Protein AF-0000000079842162 (afdb_homodimer)

InterPro domains:
  IPR001304 C-type lectin-like [PF00059] (43-150)
  IPR001304 C-type lectin-like [PS50041] (32-151)
  IPR001304 C-type lectin-like [SM00034] (25-151)
  IPR016186 C-type lectin-like/link domain superfamily [G3DSA:3.10.100.10] (22-154)
  IPR016187 C-type lectin fold [SSF56436] (22-155)
  IPR018378 C-type lectin, conserved site [PS00615] (126-150)
  IPR050111 C-type lectin and snaclec domain-containing protein [PTHR22803] (25-150)

Nearest PDB structures (foldseek):
  7juf-assembly2_B  TM=8.882E-01  e=1.761E-09  Homo sapiens
  7jud-assembly2_B  TM=9.003E-01  e=2.834E-09  Homo sapiens
  7l62-assembly1_A  TM=8.895E-01  e=6.141E-09  Homo sapiens
  7juc-assembly1_A  TM=9.053E-01  e=1.049E-08  Homo sapiens
  7l64-assembly1_A  TM=9.132E-01  e=1.591E-08  Homo sapiens

Sequence (314 aa):
LSCPLHAVNQKPFNEHEGKLQRGNCPMFWFSFNGRCYKYVATHMSWADAELNCVSEKANPVSIHSLNEHNFVRSLIKNFDHAEELTWIGLSDAHKEGKWMWSDGCAVKFTLWSVGQPDNSGGSQQCVVNNDLSDHKWNDGRCSLTIPSVCASRINCPLSCPLHAVNQKPFNEHEGKLQRGNCPMFWFSFNGRCYKYVATHMSWADAELNCVSEKANPVSIHSLNEHNFVRSLIKNFDHAEELTWIGLSDAHKEGKWMWSDGCAVKFTLWSVGQPDNSGGSQQCVVNNDLSDHKWNDGRCSLTIPSVCASRINCP

Secondary structure (DSSP, 8-state):
----------------------TTSPTT-EEETTEEEEEEEEEE-HHHHHHHHHHTTEEEPP--SHHHHHHHHHHHHHH-TT---EEEEEE--SSTT--EETTS-------BPTT----GGG---EEEE--TTTS-BEEE-TT--EEEEEEE-----/----------------------TTSPTT-EEETTEEEEEEEEEE-HHHHHHHHHHTTEEEPP--SHHHHHHHHHHHHHH-TT---EEEEEE--SSTT--EETTS-------BPTT----GGG---EEEE--TTTS-BEEE-TT--EEEEEEE-----

Solvent-accessible surface area (backbone atoms only — not comparable to full-atom values): 17489 Å² total; per-residue (Å²): 138,83,76,78,77,74,75,72,75,67,70,69,78,74,73,72,78,61,78,85,40,35,79,92,38,58,90,82,24,30,46,57,94,92,38,34,32,31,78,40,78,64,65,27,27,51,50,56,41,36,54,53,22,31,76,68,66,16,22,26,32,75,57,76,43,70,70,50,47,51,49,54,51,51,56,40,36,74,78,33,78,82,42,64,59,26,38,39,19,40,31,20,64,69,35,85,88,53,67,38,30,46,52,33,41,76,77,86,43,85,59,58,30,91,83,39,68,65,40,71,94,74,56,29,33,23,33,28,34,27,36,85,85,77,57,23,29,32,51,32,49,36,76,50,63,35,23,34,33,28,21,48,78,71,82,67,129,136,83,74,78,77,73,74,72,75,63,75,67,77,73,73,72,76,60,78,86,41,35,79,91,38,58,90,82,23,31,46,57,96,93,37,35,32,30,77,40,77,64,66,29,27,51,50,55,42,36,53,53,22,32,75,67,64,16,22,25,32,76,59,75,44,72,70,52,46,52,50,53,49,51,54,40,36,74,78,33,79,83,43,65,58,25,38,39,19,41,30,18,63,68,36,83,86,53,67,40,30,46,52,34,40,76,77,84,45,85,58,58,30,91,83,38,68,63,40,69,94,75,57,28,33,23,31,28,36,26,35,86,84,78,57,22,29,34,54,32,48,36,76,51,62,35,22,35,32,28,21,47,77,71,82,66,128

Radius of gyration: 22.68 Å; Cα contacts (8 Å, |Δi|>4): 607; chains: 2; bounding box: 60×93×43 Å

pLDDT: mean 89.28, std 18.8, range [30.5, 98.94]

Foldseek 3Di:
DPPPPPPPCPPPPPCCLPDFDQPPHDPQWGDDPRKTKHWFFFWDFQVVQQVVLVVVQWGFDDDDDPVSLSVVQSRQCVVPVLSDKAFHQWWDVPHPPDIAGNLGADDPDAWADVCPPPCVVVAFTTWIAQDPPPRGIYTHHRGGIGITMIMHHDDHD/DCPPPPPPPPPPPPCCLPDFDQPPHDPQWGDDPRKTKHWFFFWFFQVVQQVVLVVVQWGFDDDDDPVSLSVVQSRQCVVPVLSDKAFHQWWDVPHPPDIAGNLGADDPDAWDDPCPPPCVVVAFTTKIAQDPPPRGIYTGHRGGIGITMIMHHDDHD

Structure (mmCIF, N/CA/C/O backbone):
data_AF-0000000079842162-model_v1
#
loop_
_entity.id
_entity.type
_entity.pdbx_description
1 polymer 'C-type lectin domain-containing protein'
#
loop_
_atom_site.group_PDB
_atom_site.id
_atom_site.type_symbol
_atom_site.label_atom_id
_atom_site.label_alt_id
_atom_site.label_comp_id
_atom_site.label_asym_id
_atom_site.label_entity_id
_atom_site.label_seq_id
_atom_site.pdbx_PDB_ins_code
_atom_site.Cartn_x
_atom_site.Cartn_y
_atom_site.Cartn_z
_atom_site.occupancy
_atom_site.B_iso_or_equiv
_atom_site.auth_seq_id
_atom_site.auth_comp_id
_atom_site.auth_asym_id
_atom_site.auth_atom_id
_atom_site.pdbx_PDB_model_num
ATOM 1 N N . LEU A 1 1 ? -30.078 48.219 -15.555 1 32.41 1 LEU A N 1
ATOM 2 C CA . LEU A 1 1 ? -30.609 47 -14.938 1 32.41 1 LEU A CA 1
ATOM 3 C C . LEU A 1 1 ? -29.594 46.375 -13.992 1 32.41 1 LEU A C 1
ATOM 5 O O . LEU A 1 1 ? -28.531 45.938 -14.43 1 32.41 1 LEU A O 1
ATOM 9 N N . SER A 1 2 ? -29.547 46.844 -12.68 1 32.03 2 SER A N 1
ATOM 10 C CA . SER A 1 2 ? -28.641 46.625 -11.555 1 32.03 2 SER A CA 1
ATOM 11 C C . SER A 1 2 ? -28.812 45.219 -10.992 1 32.03 2 SER A C 1
ATOM 13 O O . SER A 1 2 ? -29.891 44.844 -10.523 1 32.03 2 SER A O 1
ATOM 15 N N . CYS A 1 3 ? -28.25 44.156 -11.625 1 37.12 3 CYS A N 1
ATOM 16 C CA . CYS A 1 3 ? -28.344 42.812 -11.086 1 37.12 3 CYS A CA 1
ATOM 17 C C . CYS A 1 3 ? -27.875 42.75 -9.633 1 37.12 3 CYS A C 1
ATOM 19 O O . CYS A 1 3 ? -26.766 43.188 -9.328 1 37.12 3 CYS A O 1
ATOM 21 N N . PRO A 1 4 ? -28.781 42.688 -8.688 1 41.97 4 PRO A N 1
ATOM 22 C CA . PRO A 1 4 ? -28.344 42.625 -7.289 1 41.97 4 PRO A CA 1
ATOM 23 C C . PRO A 1 4 ? -27.438 41.438 -7.016 1 41.97 4 PRO A C 1
ATOM 25 O O . PRO A 1 4 ? -27.719 40.312 -7.5 1 41.97 4 PRO A O 1
ATOM 28 N N . LEU A 1 5 ? -26.156 41.625 -6.832 1 37.19 5 LEU A N 1
ATOM 29 C CA . LEU A 1 5 ? -25.156 40.688 -6.375 1 37.19 5 LEU A CA 1
ATOM 30 C C . LEU A 1 5 ? -25.641 39.938 -5.121 1 37.19 5 LEU A C 1
ATOM 32 O O . LEU A 1 5 ? -25.859 40.594 -4.086 1 37.19 5 LEU A O 1
ATOM 36 N N . HIS A 1 6 ? -26.516 38.969 -5.266 1 38.19 6 HIS A N 1
ATOM 37 C CA . HIS A 1 6 ? -26.828 38.156 -4.094 1 38.19 6 HIS A CA 1
ATOM 38 C C . HIS A 1 6 ? -25.562 37.688 -3.396 1 38.19 6 HIS A C 1
ATOM 40 O O . HIS A 1 6 ? -24.703 37.062 -4.02 1 38.19 6 HIS A O 1
ATOM 46 N N . ALA A 1 7 ? -25.156 38.375 -2.35 1 39.72 7 ALA A N 1
ATOM 47 C CA . ALA A 1 7 ? -24.109 37.969 -1.411 1 39.72 7 ALA A CA 1
ATOM 48 C C . ALA A 1 7 ? -24.391 36.562 -0.877 1 39.72 7 ALA A C 1
ATOM 50 O O . ALA A 1 7 ? -25.391 36.312 -0.202 1 39.72 7 ALA A O 1
ATOM 51 N N . VAL A 1 8 ? -24.141 35.594 -1.743 1 38.12 8 VAL A N 1
ATOM 52 C CA . VAL A 1 8 ? -24.188 34.281 -1.098 1 38.12 8 VAL A CA 1
ATOM 53 C C . VAL A 1 8 ? -23.438 34.344 0.232 1 38.12 8 VAL A C 1
ATOM 55 O O . VAL A 1 8 ? -22.266 34.719 0.276 1 38.12 8 VAL A O 1
ATOM 58 N N . ASN A 1 9 ? -24.031 34.531 1.309 1 35.84 9 ASN A N 1
ATOM 59 C CA . ASN A 1 9 ? -23.484 34.344 2.648 1 35.84 9 ASN A CA 1
ATOM 60 C C . ASN A 1 9 ? -22.75 33 2.768 1 35.84 9 ASN A C 1
ATOM 62 O O . ASN A 1 9 ? -23.391 31.969 2.91 1 35.84 9 ASN A O 1
ATOM 66 N N . GLN A 1 10 ? -21.844 32.781 1.882 1 35.38 10 GLN A N 1
ATOM 67 C CA . GLN A 1 10 ? -21.094 31.594 2.248 1 35.38 10 GLN A CA 1
ATOM 68 C C . GLN A 1 10 ? -20.75 31.594 3.738 1 35.38 10 GLN A C 1
ATOM 70 O O . GLN A 1 10 ? -20.281 32.594 4.277 1 35.38 10 GLN A O 1
ATOM 75 N N . LYS A 1 11 ? -21.547 30.859 4.547 1 40.03 11 LYS A N 1
ATOM 76 C CA . LYS A 1 11 ? -21.188 30.656 5.945 1 40.03 11 LYS A CA 1
ATOM 77 C C . LYS A 1 11 ? -19.672 30.609 6.125 1 40.03 11 LYS A C 1
ATOM 79 O O . LYS A 1 11 ? -18.969 29.984 5.328 1 40.03 11 LYS A O 1
ATOM 84 N N . PRO A 1 12 ? -19.125 31.578 6.805 1 37.31 12 PRO A N 1
ATOM 85 C CA . PRO A 1 12 ? -17.672 31.516 7.059 1 37.31 12 PRO A CA 1
ATOM 86 C C . PRO A 1 12 ? -17.188 30.094 7.332 1 37.31 12 PRO A C 1
ATOM 88 O O . PRO A 1 12 ? -17.969 29.25 7.777 1 37.31 12 PRO A O 1
ATOM 91 N N . PHE A 1 13 ? -16.344 29.562 6.598 1 38.09 13 PHE A N 1
ATOM 92 C CA . PHE A 1 13 ? -15.57 28.406 7.051 1 38.09 13 PHE A CA 1
ATOM 93 C C . PHE A 1 13 ? -15.516 28.359 8.57 1 38.09 13 PHE A C 1
ATOM 95 O O . PHE A 1 13 ? -14.961 29.25 9.203 1 38.09 13 PHE A O 1
ATOM 102 N N . ASN A 1 14 ? -16.594 28.125 9.281 1 35.72 14 ASN A N 1
ATOM 103 C CA . ASN A 1 14 ? -16.438 27.812 10.695 1 35.72 14 ASN A CA 1
ATOM 104 C C . ASN A 1 14 ? -15.07 27.188 10.984 1 35.72 14 ASN A C 1
ATOM 106 O O . ASN A 1 14 ? -14.797 26.062 10.531 1 35.72 14 ASN A O 1
ATOM 110 N N . GLU A 1 15 ? -13.891 27.812 10.898 1 40.78 15 GLU A N 1
ATOM 111 C CA . GLU A 1 15 ? -12.656 27.438 11.578 1 40.78 15 GLU A CA 1
ATOM 112 C C . GLU A 1 15 ? -12.938 26.594 12.812 1 40.78 15 GLU A C 1
ATOM 114 O O . GLU A 1 15 ? -13.227 27.125 13.891 1 40.78 15 GLU A O 1
ATOM 119 N N . HIS A 1 16 ? -13.812 25.734 12.875 1 43.22 16 HIS A N 1
ATOM 120 C CA . HIS A 1 16 ? -13.898 24.875 14.055 1 43.22 16 HIS A CA 1
ATOM 121 C C . HIS A 1 16 ? -12.516 24.609 14.641 1 43.22 16 HIS A C 1
ATOM 123 O O . HIS A 1 16 ? -11.82 23.672 14.211 1 43.22 16 HIS A O 1
ATOM 129 N N . GLU A 1 17 ? -11.602 25.484 14.711 1 49.5 17 GLU A N 1
ATOM 130 C CA . GLU A 1 17 ? -10.43 25.438 15.578 1 49.5 17 GLU A CA 1
ATOM 131 C C . GLU A 1 17 ? -10.719 24.656 16.859 1 49.5 17 GLU A C 1
ATOM 133 O O . GLU A 1 17 ? -10.664 25.219 17.953 1 49.5 17 GLU A O 1
ATOM 138 N N . GLY A 1 18 ? -11.758 23.844 16.859 1 56.78 18 GLY A N 1
ATOM 139 C CA . GLY A 1 18 ? -12.039 23.156 18.109 1 56.78 18 GLY A CA 1
ATOM 140 C C . GLY A 1 18 ? -10.914 22.25 18.562 1 56.78 18 GLY A C 1
ATOM 141 O O . GLY A 1 18 ? -10.023 21.906 17.781 1 56.78 18 GLY A O 1
ATOM 142 N N . LYS A 1 19 ? -10.711 22.047 19.844 1 78.38 19 LYS A N 1
ATOM 143 C CA . LYS A 1 19 ? -9.773 21.188 20.547 1 78.38 19 LYS A CA 1
ATOM 144 C C . LYS A 1 19 ? -9.727 19.781 19.938 1 78.38 19 LYS A C 1
ATOM 146 O O . LYS A 1 19 ? -10.773 19.203 19.625 1 78.38 19 LYS A O 1
ATOM 151 N N . LEU A 1 20 ? -8.586 19.5 19.359 1 91.69 20 LEU A N 1
ATOM 152 C CA . LEU A 1 20 ? -8.367 18.109 18.938 1 91.69 20 LEU A CA 1
ATOM 153 C C . LEU A 1 20 ? -8.969 17.141 19.953 1 91.69 20 LEU A C 1
ATOM 155 O O . LEU A 1 20 ? -8.836 17.328 21.156 1 91.69 20 LEU A O 1
ATOM 159 N N . GLN A 1 21 ? -9.789 16.266 19.391 1 92.56 21 GLN A N 1
ATOM 160 C CA . GLN A 1 21 ? -10.383 15.266 20.281 1 92.56 21 GLN A CA 1
ATOM 161 C C . GLN A 1 21 ? -9.812 13.875 20 1 92.56 21 GLN A C 1
ATOM 163 O O . GLN A 1 21 ? -9.609 13.492 18.844 1 92.56 21 GLN A O 1
ATOM 168 N N . ARG A 1 22 ? -9.5 13.195 21.062 1 92 22 ARG A N 1
ATOM 169 C CA . ARG A 1 22 ? -8.938 11.852 20.953 1 92 22 ARG A CA 1
ATOM 170 C C . ARG A 1 22 ? -10.031 10.828 20.641 1 92 22 ARG A C 1
ATOM 172 O O . ARG A 1 22 ? -9.805 9.883 19.891 1 92 22 ARG A O 1
ATOM 179 N N . GLY A 1 23 ? -11.195 11.016 21.25 1 92.88 23 GLY A N 1
ATOM 180 C CA . GLY A 1 23 ? -12.227 9.992 21.109 1 92.88 23 GLY A CA 1
ATOM 181 C C . GLY A 1 23 ? -11.773 8.617 21.562 1 92.88 23 GLY A C 1
ATOM 182 O O . GLY A 1 23 ? -11.25 8.461 22.672 1 92.88 23 GLY A O 1
ATOM 183 N N . ASN A 1 24 ? -12.008 7.625 20.781 1 94.94 24 ASN A N 1
ATOM 184 C CA . ASN A 1 24 ? -11.633 6.258 21.125 1 94.94 24 ASN A CA 1
ATOM 185 C C . ASN A 1 24 ? -10.25 5.898 20.578 1 94.94 24 ASN A C 1
ATOM 187 O O . ASN A 1 24 ? -9.875 4.727 20.562 1 94.94 24 ASN A O 1
ATOM 191 N N . CYS A 1 25 ? -9.562 6.863 20.203 1 97.94 25 CYS A N 1
ATOM 192 C CA . CYS A 1 25 ? -8.227 6.629 19.641 1 97.94 25 CYS A CA 1
ATOM 193 C C . CYS A 1 25 ? -7.199 6.465 20.75 1 97.94 25 CYS A C 1
ATOM 195 O O . CYS A 1 25 ? -7.398 6.945 21.875 1 97.94 25 CYS A O 1
ATOM 197 N N . PRO A 1 26 ? -6.113 5.75 20.469 1 96.44 26 PRO A N 1
ATOM 198 C CA . PRO A 1 26 ? -5.031 5.613 21.438 1 96.44 26 PRO A CA 1
ATOM 199 C C . PRO A 1 26 ? -4.418 6.953 21.828 1 96.44 26 PRO A C 1
ATOM 201 O O . PRO A 1 26 ? -4.68 7.969 21.188 1 96.44 26 PRO A O 1
ATOM 204 N N . MET A 1 27 ? -3.617 6.871 22.828 1 95.12 27 MET A N 1
ATOM 205 C CA . MET A 1 27 ? -2.93 8.078 23.266 1 95.12 27 MET A CA 1
ATOM 206 C C . MET A 1 27 ? -2.125 8.703 22.141 1 95.12 27 MET A C 1
ATOM 208 O O . MET A 1 27 ? -1.492 7.988 21.359 1 95.12 27 MET A O 1
ATOM 212 N N . PHE A 1 28 ? -2.209 10.016 21.984 1 94.94 28 PHE A N 1
ATOM 213 C CA . PHE A 1 28 ? -1.438 10.836 21.047 1 94.94 28 PHE A CA 1
ATOM 214 C C . PHE A 1 28 ? -2.016 10.766 19.641 1 94.94 28 PHE A C 1
ATOM 216 O O . PHE A 1 28 ? -1.427 11.289 18.703 1 94.94 28 PHE A O 1
ATOM 223 N N . TRP A 1 29 ? -3.098 10 19.578 1 98.25 29 TRP A N 1
ATOM 224 C CA . TRP A 1 29 ? -3.859 9.992 18.344 1 98.25 29 TRP A CA 1
ATOM 225 C C . TRP A 1 29 ? -5.148 10.789 18.484 1 98.25 29 TRP A C 1
ATOM 227 O O . TRP A 1 29 ? -5.727 10.859 19.562 1 98.25 29 TRP A O 1
ATOM 237 N N . PHE A 1 30 ? -5.633 11.344 17.359 1 98.31 30 PHE A N 1
ATOM 238 C CA . PHE A 1 30 ? -6.816 12.195 17.391 1 98.31 30 PHE A CA 1
ATOM 239 C C . PHE A 1 30 ? -7.836 11.734 16.359 1 98.31 30 PHE A C 1
ATOM 241 O O . PHE A 1 30 ? -7.469 11.258 15.281 1 98.31 30 PHE A O 1
ATOM 248 N N . SER A 1 31 ? -9.094 11.93 16.719 1 97.75 31 SER A N 1
ATOM 249 C CA . SER A 1 31 ? -10.18 11.328 15.961 1 97.75 31 SER A CA 1
ATOM 250 C C . SER A 1 31 ? -10.805 12.336 15.008 1 97.75 31 SER A C 1
ATOM 252 O O . SER A 1 31 ? -10.992 13.508 15.359 1 97.75 31 SER A O 1
ATOM 254 N N . PHE A 1 32 ? -11.078 11.891 13.758 1 97.06 32 PHE A N 1
ATOM 255 C CA . PHE A 1 32 ? -11.859 12.625 12.773 1 97.06 32 PHE A CA 1
ATOM 256 C C . PHE A 1 32 ? -12.68 11.672 11.906 1 97.06 32 PHE A C 1
ATOM 258 O O . PHE A 1 32 ? -12.109 10.859 11.172 1 97.06 32 PHE A O 1
ATOM 265 N N . ASN A 1 33 ? -13.953 11.734 12 1 95.25 33 ASN A N 1
ATOM 266 C CA . ASN A 1 33 ? -14.883 10.922 11.234 1 95.25 33 ASN A CA 1
ATOM 267 C C . ASN A 1 33 ? -14.578 9.43 11.375 1 95.25 33 ASN A C 1
ATOM 269 O O . ASN A 1 33 ? -14.477 8.711 10.383 1 95.25 33 ASN A O 1
ATOM 273 N N . GLY A 1 34 ? -14.281 9.047 12.633 1 94.44 34 GLY A N 1
ATOM 274 C CA . GLY A 1 34 ? -14.125 7.633 12.945 1 94.44 34 GLY A CA 1
ATOM 275 C C . GLY A 1 34 ? -12.742 7.098 12.617 1 94.44 34 GLY A C 1
ATOM 276 O O . GLY A 1 34 ? -12.5 5.895 12.719 1 94.44 34 GLY A O 1
ATOM 277 N N . ARG A 1 35 ? -11.852 7.906 12.211 1 97.5 35 ARG A N 1
ATOM 278 C CA . ARG A 1 35 ? -10.477 7.547 11.883 1 97.5 35 ARG A CA 1
ATOM 279 C C . ARG A 1 35 ? -9.492 8.219 12.828 1 97.5 35 ARG A C 1
ATOM 281 O O . ARG A 1 35 ? -9.75 9.32 13.32 1 97.5 35 ARG A O 1
ATOM 288 N N . CYS A 1 36 ? -8.391 7.633 13.164 1 98.56 36 CYS A N 1
ATOM 289 C CA . CYS A 1 36 ? -7.402 8.156 14.102 1 98.56 36 CYS A CA 1
ATOM 290 C C . CYS A 1 36 ? -6.168 8.664 13.359 1 98.56 36 CYS A C 1
ATOM 292 O O . CYS A 1 36 ? -5.688 8.016 12.43 1 98.56 36 CYS A O 1
ATOM 294 N N . TYR A 1 37 ? -5.652 9.734 13.797 1 98.75 37 TYR A N 1
ATOM 295 C CA . TYR A 1 37 ? -4.527 10.422 13.172 1 98.75 37 TYR A CA 1
ATOM 296 C C . TYR A 1 37 ? -3.457 10.758 14.195 1 98.75 37 TYR A C 1
ATOM 298 O O . TYR A 1 37 ? -3.768 11.055 15.352 1 98.75 37 TYR A O 1
ATOM 306 N N . LYS A 1 38 ? -2.234 10.781 13.742 1 98.69 38 LYS A N 1
ATOM 307 C CA . LYS A 1 38 ? -1.111 11.109 14.617 1 98.69 38 LYS A CA 1
ATOM 308 C C . LYS A 1 38 ? -0.052 11.914 13.875 1 98.69 38 LYS A C 1
ATOM 310 O O . LYS A 1 38 ? 0.352 11.547 12.766 1 98.69 38 LYS A O 1
ATOM 315 N N . TYR A 1 39 ? 0.32 12.992 14.453 1 98.19 39 TYR A N 1
ATOM 316 C CA . TYR A 1 39 ? 1.462 13.75 13.953 1 98.19 39 TYR A CA 1
ATOM 317 C C . TYR A 1 39 ? 2.771 13.156 14.461 1 98.19 39 TYR A C 1
ATOM 319 O O . TYR A 1 39 ? 2.932 12.914 15.656 1 98.19 39 TYR A O 1
ATOM 327 N N . VAL A 1 40 ? 3.666 12.898 13.562 1 98.56 40 VAL A N 1
ATOM 328 C CA . VAL A 1 40 ? 4.984 12.375 13.898 1 98.56 40 VAL A CA 1
ATOM 329 C C . VAL A 1 40 ? 6.051 13.422 13.602 1 98.56 40 VAL A C 1
ATOM 331 O O . VAL A 1 40 ? 6.383 13.672 12.445 1 98.56 40 VAL A O 1
ATOM 334 N N . ALA A 1 41 ? 6.684 13.875 14.625 1 98 41 ALA A N 1
ATOM 335 C CA . ALA A 1 41 ? 7.586 15.023 14.516 1 98 41 ALA A CA 1
ATOM 336 C C . ALA A 1 41 ? 8.953 14.594 13.992 1 98 41 ALA A C 1
ATOM 338 O O . ALA A 1 41 ? 9.727 15.422 13.508 1 98 41 ALA A O 1
ATOM 339 N N . THR A 1 42 ? 9.281 13.328 14.133 1 98.31 42 THR A N 1
ATOM 340 C CA . THR A 1 42 ? 10.594 12.836 13.734 1 98.31 42 THR A CA 1
ATOM 341 C C . THR A 1 42 ? 10.812 13.031 12.234 1 98.31 42 THR A C 1
ATOM 343 O O . THR A 1 42 ? 9.938 12.719 11.43 1 98.31 42 THR A O 1
ATOM 346 N N . HIS A 1 43 ? 11.969 13.562 11.922 1 98.62 43 HIS A N 1
ATOM 347 C CA . HIS A 1 43 ? 12.328 13.742 10.516 1 98.62 43 HIS A CA 1
ATOM 348 C C . HIS A 1 43 ? 12.734 12.422 9.883 1 98.62 43 HIS A C 1
ATOM 350 O O . HIS A 1 43 ? 13.656 11.75 10.359 1 98.62 43 HIS A O 1
ATOM 356 N N . MET A 1 44 ? 12.008 12.102 8.812 1 98.75 44 MET A N 1
ATOM 357 C CA . MET A 1 44 ? 12.25 10.844 8.109 1 98.75 44 MET A CA 1
ATOM 358 C C . MET A 1 44 ? 12.055 11.016 6.605 1 98.75 44 MET A C 1
ATOM 360 O O . MET A 1 44 ? 11.328 11.914 6.168 1 98.75 44 MET A O 1
ATOM 364 N N . SER A 1 45 ? 12.758 10.164 5.812 1 98.88 45 SER A N 1
ATOM 365 C CA . SER A 1 45 ? 12.391 10.07 4.402 1 98.88 45 SER A CA 1
ATOM 366 C C . SER A 1 45 ? 10.961 9.562 4.238 1 98.88 45 SER A C 1
ATOM 368 O O . SER A 1 45 ? 10.344 9.102 5.203 1 98.88 45 SER A O 1
ATOM 370 N N . TRP A 1 46 ? 10.438 9.688 3.08 1 98.81 46 TRP A N 1
ATOM 371 C CA . TRP A 1 46 ? 9.078 9.227 2.84 1 98.81 46 TRP A CA 1
ATOM 372 C C . TRP A 1 46 ? 8.938 7.738 3.168 1 98.81 46 TRP A C 1
ATOM 374 O O . TRP A 1 46 ? 7.98 7.328 3.824 1 98.81 46 TRP A O 1
ATOM 384 N N . ALA A 1 47 ? 9.914 6.957 2.691 1 98.94 47 ALA A N 1
ATOM 385 C CA . ALA A 1 47 ? 9.898 5.516 2.924 1 98.94 47 ALA A CA 1
ATOM 386 C C . ALA A 1 47 ? 9.977 5.199 4.414 1 98.94 47 ALA A C 1
ATOM 388 O O . ALA A 1 47 ? 9.258 4.332 4.91 1 98.94 47 ALA A O 1
ATOM 389 N N . ASP A 1 48 ? 10.859 5.848 5.094 1 98.94 48 ASP A N 1
ATOM 390 C CA . ASP A 1 48 ? 11 5.617 6.531 1 98.94 48 ASP A CA 1
ATOM 391 C C . ASP A 1 48 ? 9.734 6.031 7.277 1 98.94 48 ASP A C 1
ATOM 393 O O . ASP A 1 48 ? 9.359 5.402 8.273 1 98.94 48 ASP A O 1
ATOM 397 N N . ALA A 1 49 ? 9.141 7.125 6.832 1 98.94 49 ALA A N 1
ATOM 398 C CA . ALA A 1 49 ? 7.871 7.555 7.418 1 98.94 49 ALA A CA 1
ATOM 399 C C . ALA A 1 49 ? 6.789 6.5 7.219 1 98.94 49 ALA A C 1
ATOM 401 O O . ALA A 1 49 ? 6.027 6.203 8.141 1 98.94 49 ALA A O 1
ATOM 402 N N . GLU A 1 50 ? 6.703 5.945 6.016 1 98.88 50 GLU A N 1
ATOM 403 C CA . GLU A 1 50 ? 5.762 4.867 5.734 1 98.88 50 GLU A CA 1
ATOM 404 C C . GLU A 1 50 ? 5.973 3.689 6.684 1 98.88 50 GLU A C 1
ATOM 406 O O . GLU A 1 50 ? 5.02 3.199 7.297 1 98.88 50 GLU A O 1
ATOM 411 N N . LEU A 1 51 ? 7.148 3.268 6.793 1 98.81 51 LEU A N 1
ATOM 412 C CA . LEU A 1 51 ? 7.434 2.096 7.613 1 98.81 51 LEU A CA 1
ATOM 413 C C . LEU A 1 51 ? 7.176 2.387 9.086 1 98.81 51 LEU A C 1
ATOM 415 O O . LEU A 1 51 ? 6.754 1.503 9.836 1 98.81 51 LEU A O 1
ATOM 419 N N . ASN A 1 52 ? 7.469 3.584 9.523 1 98.88 52 ASN A N 1
ATOM 420 C CA . ASN A 1 52 ? 7.137 3.979 10.883 1 98.88 52 ASN A CA 1
ATOM 421 C C . ASN A 1 52 ? 5.633 3.906 11.141 1 98.88 52 ASN A C 1
ATOM 423 O O . ASN A 1 52 ? 5.199 3.369 12.164 1 98.88 52 ASN A O 1
ATOM 427 N N . CYS A 1 53 ? 4.836 4.516 10.258 1 98.88 53 CYS A N 1
ATOM 428 C CA . CYS A 1 53 ? 3.385 4.469 10.414 1 98.88 53 CYS A CA 1
ATOM 429 C C . CYS A 1 53 ? 2.879 3.033 10.391 1 98.88 53 CYS A C 1
ATOM 431 O O . CYS A 1 53 ? 2.014 2.662 11.188 1 98.88 53 CYS A O 1
ATOM 433 N N . VAL A 1 54 ? 3.406 2.225 9.5 1 98.62 54 VAL A N 1
ATOM 434 C CA . VAL A 1 54 ? 3.006 0.829 9.359 1 98.62 54 VAL A CA 1
ATOM 435 C C . VAL A 1 54 ? 3.271 0.08 10.664 1 98.62 54 VAL A C 1
ATOM 437 O O . VAL A 1 54 ? 2.486 -0.784 11.062 1 98.62 54 VAL A O 1
ATOM 440 N N . SER A 1 55 ? 4.383 0.428 11.328 1 97.81 55 SER A N 1
ATOM 441 C CA . SER A 1 55 ? 4.719 -0.215 12.602 1 97.81 55 SER A CA 1
ATOM 442 C C . SER A 1 55 ? 3.668 0.081 13.664 1 97.81 55 SER A C 1
ATOM 444 O O . SER A 1 55 ? 3.58 -0.626 14.672 1 97.81 55 SER A O 1
ATOM 446 N N . GLU A 1 56 ? 2.85 1.071 13.445 1 97.19 56 GLU A N 1
ATOM 447 C CA . GLU A 1 56 ? 1.774 1.44 14.359 1 97.19 56 GLU A CA 1
ATOM 448 C C . GLU A 1 56 ? 0.408 1.092 13.773 1 97.19 56 GLU A C 1
ATOM 450 O O . GLU A 1 56 ? -0.602 1.697 14.141 1 97.19 56 GLU A O 1
ATOM 455 N N . LYS A 1 57 ? 0.396 0.193 12.812 1 96.25 57 LYS A N 1
ATOM 456 C CA . LYS A 1 57 ? -0.823 -0.285 12.164 1 96.25 57 LYS A CA 1
ATOM 457 C C . LYS A 1 57 ? -1.545 0.851 11.445 1 96.25 57 LYS A C 1
ATOM 459 O O . LYS A 1 57 ? -2.768 0.975 11.539 1 96.25 57 LYS A O 1
ATOM 464 N N . ALA A 1 58 ? -0.795 1.682 10.852 1 98.5 58 ALA A N 1
ATOM 465 C CA . ALA A 1 58 ? -1.261 2.852 10.109 1 98.5 58 ALA A CA 1
ATOM 466 C C . ALA A 1 58 ? -0.437 3.062 8.844 1 98.5 58 ALA A C 1
ATOM 468 O O . ALA A 1 58 ? 0.381 2.215 8.477 1 98.5 58 ALA A O 1
ATOM 469 N N . ASN A 1 59 ? -0.696 4.059 8.109 1 98.81 59 ASN A N 1
ATOM 470 C CA . ASN A 1 59 ? 0.061 4.59 6.977 1 98.81 59 ASN A CA 1
ATOM 471 C C . ASN A 1 59 ? 0.102 6.113 7 1 98.81 59 ASN A C 1
ATOM 473 O O . ASN A 1 59 ? -0.67 6.75 7.719 1 98.81 59 ASN A O 1
ATOM 477 N N . PRO A 1 60 ? 1.115 6.668 6.25 1 98.88 60 PRO A N 1
ATOM 478 C CA . PRO A 1 60 ? 0.918 8.109 6.043 1 98.88 60 PRO A CA 1
ATOM 479 C C . PRO A 1 60 ? -0.464 8.438 5.484 1 98.88 60 PRO A C 1
ATOM 481 O O . PRO A 1 60 ? -0.977 7.715 4.629 1 98.88 60 PRO A O 1
ATOM 484 N N . VAL A 1 61 ? -1.053 9.469 5.926 1 98.81 61 VAL A N 1
ATOM 485 C CA . VAL A 1 61 ? -2.475 9.758 5.777 1 98.81 61 VAL A CA 1
ATOM 486 C C . VAL A 1 61 ? -2.826 9.867 4.293 1 98.81 61 VAL A C 1
ATOM 488 O O . VAL A 1 61 ? -2.1 10.508 3.525 1 98.81 61 VAL A O 1
ATOM 491 N N . SER A 1 62 ? -3.857 9.164 3.904 1 98.75 62 SER A N 1
ATOM 492 C CA . SER A 1 62 ? -4.586 9.469 2.676 1 98.75 62 SER A CA 1
ATOM 493 C C . SER A 1 62 ? -5.719 10.453 2.936 1 98.75 62 SER A C 1
ATOM 495 O O . SER A 1 62 ? -6.395 10.375 3.965 1 98.75 62 SER A O 1
ATOM 497 N N . ILE A 1 63 ? -5.895 11.398 2.08 1 98.5 63 ILE A N 1
ATOM 498 C CA . ILE A 1 63 ? -6.875 12.461 2.271 1 98.5 63 ILE A CA 1
ATOM 499 C C . ILE A 1 63 ? -7.941 12.383 1.182 1 98.5 63 ILE A C 1
ATOM 501 O O . ILE A 1 63 ? -7.621 12.375 -0.009 1 98.5 63 ILE A O 1
ATOM 505 N N . HIS A 1 64 ? -9.188 12.367 1.629 1 98.31 64 HIS A N 1
ATOM 506 C CA . HIS A 1 64 ? -10.242 12.039 0.678 1 98.31 64 HIS A CA 1
ATOM 507 C C . HIS A 1 64 ? -11.266 13.164 0.572 1 98.31 64 HIS A C 1
ATOM 509 O O . HIS A 1 64 ? -12.273 13.039 -0.13 1 98.31 64 HIS A O 1
ATOM 515 N N . SER A 1 65 ? -11.062 14.266 1.274 1 97.94 65 SER A N 1
ATOM 516 C CA . SER A 1 65 ? -11.945 15.422 1.2 1 97.94 65 SER A CA 1
ATOM 517 C C . SER A 1 65 ? -11.266 16.688 1.721 1 97.94 65 SER A C 1
ATOM 519 O O . SER A 1 65 ? -10.211 16.609 2.359 1 97.94 65 SER A O 1
ATOM 521 N N . LEU A 1 66 ? -11.875 17.812 1.392 1 97.38 66 LEU A N 1
ATOM 522 C CA . LEU A 1 66 ? -11.367 19.078 1.894 1 97.38 66 LEU A CA 1
ATOM 523 C C 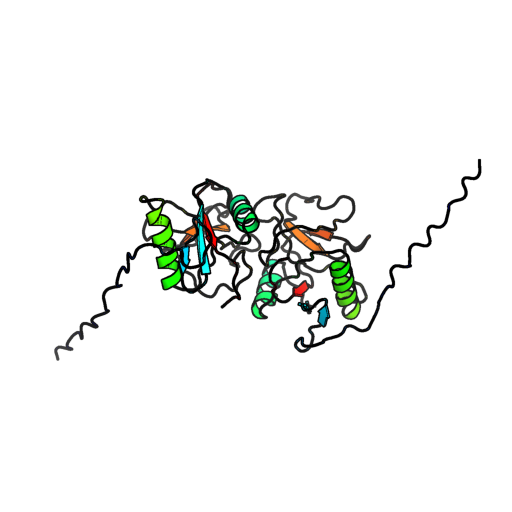. LEU A 1 66 ? -11.461 19.141 3.414 1 97.38 66 LEU A C 1
ATOM 525 O O . LEU A 1 66 ? -10.562 19.672 4.074 1 97.38 66 LEU A O 1
ATOM 529 N N . ASN A 1 67 ? -12.578 18.609 3.996 1 97.44 67 ASN A N 1
ATOM 530 C CA . ASN A 1 67 ? -12.734 18.578 5.445 1 97.44 67 ASN A CA 1
ATOM 531 C C . ASN A 1 67 ? -11.625 17.766 6.113 1 97.44 67 ASN A C 1
ATOM 533 O O . ASN A 1 67 ? -11.102 18.172 7.156 1 97.44 67 ASN A O 1
ATOM 537 N N . GLU A 1 68 ? -11.273 16.703 5.508 1 97.38 68 GLU A N 1
ATOM 538 C CA . GLU A 1 68 ? -10.188 15.883 6.043 1 97.38 68 GLU A CA 1
ATOM 539 C C . GLU A 1 68 ? -8.852 16.609 5.938 1 97.38 68 GLU A C 1
ATOM 541 O O . GLU A 1 68 ? -8.023 16.531 6.852 1 97.38 68 GLU A O 1
ATOM 546 N N . HIS A 1 69 ? -8.641 17.266 4.809 1 97.25 69 HIS A N 1
ATOM 547 C CA . HIS A 1 69 ? -7.441 18.078 4.652 1 97.25 69 HIS A CA 1
ATOM 548 C C . HIS A 1 69 ? -7.344 19.141 5.75 1 97.25 69 HIS A C 1
ATOM 550 O O . HIS A 1 69 ? -6.277 19.328 6.336 1 97.25 69 HIS A O 1
ATOM 556 N N . ASN A 1 70 ? -8.391 19.797 6.016 1 95.75 70 ASN A N 1
ATOM 557 C CA . ASN A 1 70 ? -8.414 20.844 7.039 1 95.75 70 ASN A CA 1
ATOM 558 C C . ASN A 1 70 ? -8.148 20.266 8.43 1 95.75 70 ASN A C 1
ATOM 560 O O . ASN A 1 70 ? -7.461 20.891 9.242 1 95.75 70 ASN A O 1
ATOM 564 N N . PHE A 1 71 ? -8.711 19.141 8.688 1 97.12 71 PHE A N 1
ATOM 565 C CA . PHE A 1 71 ? -8.438 18.5 9.969 1 97.12 71 PHE A CA 1
ATOM 566 C C . PHE A 1 71 ? -6.953 18.188 10.117 1 97.12 71 PHE A C 1
ATOM 568 O O . PHE A 1 71 ? -6.359 18.453 11.164 1 97.12 71 PHE A O 1
ATOM 575 N N . VAL A 1 72 ? -6.348 17.578 9.039 1 97.5 72 VAL A N 1
ATOM 576 C CA . VAL A 1 72 ? -4.93 17.234 9.062 1 97.5 72 VAL A CA 1
ATOM 577 C C . VAL A 1 72 ? -4.094 18.484 9.305 1 97.5 72 VAL A C 1
ATOM 579 O O . VAL A 1 72 ? -3.137 18.469 10.086 1 97.5 72 VAL A O 1
ATOM 582 N N . ARG A 1 73 ? -4.441 19.609 8.695 1 95.31 73 ARG A N 1
ATOM 583 C CA . ARG A 1 73 ? -3.729 20.875 8.906 1 95.31 73 ARG A CA 1
ATOM 584 C C . ARG A 1 73 ? -3.836 21.328 10.352 1 95.31 73 ARG A C 1
ATOM 586 O O . ARG A 1 73 ? -2.852 21.781 10.945 1 95.31 73 ARG A O 1
ATOM 593 N N . SER A 1 74 ? -5.023 21.219 10.891 1 94.75 74 SER A N 1
ATOM 594 C CA . SER A 1 74 ? -5.223 21.609 12.281 1 94.75 74 SER A CA 1
ATOM 595 C C . SER A 1 74 ? -4.387 20.734 13.227 1 94.75 74 SER A C 1
ATOM 597 O O . SER A 1 74 ? -3.844 21.234 14.211 1 94.75 74 SER A O 1
ATOM 599 N N . LEU A 1 75 ? -4.344 19.5 12.938 1 96.62 75 LEU A N 1
ATOM 600 C CA . LEU A 1 75 ? -3.527 18.578 13.719 1 96.62 75 LEU A CA 1
ATOM 601 C C . LEU A 1 75 ? -2.059 19 13.688 1 96.62 75 LEU A C 1
ATOM 603 O O . LEU A 1 75 ? -1.402 19.062 14.727 1 96.62 75 LEU A O 1
ATOM 607 N N . ILE A 1 76 ? -1.551 19.266 12.523 1 95.81 76 ILE A N 1
ATOM 608 C CA . ILE A 1 76 ? -0.158 19.672 12.367 1 95.81 76 ILE A CA 1
ATOM 609 C C . ILE A 1 76 ? 0.102 20.953 13.148 1 95.81 76 ILE A C 1
ATOM 611 O O . ILE A 1 76 ? 1.074 21.047 13.898 1 95.81 76 ILE A O 1
ATOM 615 N N . LYS A 1 77 ? -0.755 21.922 12.953 1 93.5 77 LYS A N 1
ATOM 616 C CA . LYS A 1 77 ? -0.597 23.219 13.586 1 93.5 77 LYS A CA 1
ATOM 617 C C . LYS A 1 77 ? -0.548 23.094 15.102 1 93.5 77 LYS A C 1
ATOM 619 O O . LYS A 1 77 ? 0.154 23.844 15.773 1 93.5 77 LYS A O 1
ATOM 624 N N . ASN A 1 78 ? -1.303 22.125 15.625 1 94.06 78 ASN A N 1
ATOM 625 C CA . ASN A 1 78 ? -1.347 21.906 17.062 1 94.06 78 ASN A CA 1
ATOM 626 C C . ASN A 1 78 ? 0.017 21.5 17.609 1 94.06 78 ASN A C 1
ATOM 628 O O . ASN A 1 78 ? 0.354 21.812 18.766 1 94.06 78 ASN A O 1
ATOM 632 N N . PHE A 1 79 ? 0.795 20.812 16.859 1 94.81 79 PHE A N 1
ATOM 633 C CA . PHE A 1 79 ? 2.072 20.281 17.328 1 94.81 79 PHE A CA 1
ATOM 634 C C . PHE A 1 79 ? 3.232 21.078 16.75 1 94.81 79 PHE A C 1
ATOM 636 O O . PHE A 1 79 ? 4.328 21.094 17.328 1 94.81 79 PHE A O 1
ATOM 643 N N . ASP A 1 80 ? 3.023 21.609 15.672 1 92.75 80 ASP A N 1
ATOM 644 C CA . ASP A 1 80 ? 3.996 22.438 14.977 1 92.75 80 ASP A CA 1
ATOM 645 C C . ASP A 1 80 ? 3.363 23.75 14.516 1 92.75 80 ASP A C 1
ATOM 647 O O . ASP A 1 80 ? 2.861 23.844 13.391 1 92.75 80 ASP A O 1
ATOM 651 N N . HIS A 1 81 ? 3.551 24.781 15.242 1 90.69 81 HIS A N 1
ATOM 652 C CA . HIS A 1 81 ? 2.879 26.062 15.016 1 90.69 81 HIS A CA 1
ATOM 653 C C . HIS A 1 81 ? 3.34 26.703 13.711 1 90.69 81 HIS A C 1
ATOM 655 O O . HIS A 1 81 ? 2.594 27.453 13.086 1 90.69 81 HIS A O 1
ATOM 661 N N . ALA A 1 82 ? 4.539 26.328 13.32 1 88.44 82 ALA A N 1
ATOM 662 C CA . ALA A 1 82 ? 5.07 26.891 12.078 1 88.44 82 ALA A CA 1
ATOM 663 C C . ALA A 1 82 ? 4.48 26.172 10.859 1 88.44 82 ALA A C 1
ATOM 665 O O . ALA A 1 82 ? 4.598 26.656 9.734 1 88.44 82 ALA A O 1
ATOM 666 N N . GLU A 1 83 ? 3.746 24.953 11.094 1 89.38 83 GLU A N 1
ATOM 667 C CA . GLU A 1 83 ? 3.127 24.172 10.039 1 89.38 83 GLU A CA 1
ATOM 668 C C . GLU A 1 83 ? 4.125 23.859 8.922 1 89.38 83 GLU A C 1
ATOM 670 O O . GLU A 1 83 ? 3.836 24.094 7.746 1 89.38 83 GLU A O 1
ATOM 675 N N . GLU A 1 84 ? 5.227 23.328 9.273 1 89.06 84 GLU A N 1
ATOM 676 C CA . GLU A 1 84 ? 6.262 22.969 8.305 1 89.06 84 GLU A CA 1
ATOM 677 C C . GLU A 1 84 ? 5.801 21.828 7.398 1 89.06 84 GLU A C 1
ATOM 679 O O . GLU A 1 84 ? 4.738 21.25 7.617 1 89.06 84 GLU A O 1
ATOM 684 N N . LEU A 1 85 ? 6.547 21.594 6.305 1 94.81 85 LEU A N 1
ATOM 685 C CA . LEU A 1 85 ? 6.281 20.516 5.363 1 94.81 85 LEU A CA 1
ATOM 686 C C . LEU A 1 85 ? 6.125 19.188 6.098 1 94.81 85 LEU A C 1
ATOM 688 O O . LEU A 1 85 ? 6.895 18.875 7.008 1 94.81 85 LEU A O 1
ATOM 692 N N . THR A 1 86 ? 5.074 18.438 5.688 1 97.25 86 THR A N 1
ATOM 693 C CA . THR A 1 86 ? 4.77 17.141 6.293 1 97.25 86 THR A CA 1
ATOM 694 C C . THR A 1 86 ? 4.406 16.125 5.219 1 97.25 86 THR A C 1
ATOM 696 O O . THR A 1 86 ? 3.674 16.438 4.277 1 97.25 86 THR A O 1
ATOM 699 N N . TRP A 1 87 ? 4.996 14.891 5.414 1 98.56 87 TRP A N 1
ATOM 700 C CA . TRP A 1 87 ? 4.664 13.836 4.473 1 98.56 87 TRP A CA 1
ATOM 701 C C . TRP A 1 87 ? 3.203 13.414 4.609 1 98.56 87 TRP A C 1
ATOM 703 O O . TRP A 1 87 ? 2.697 13.273 5.727 1 98.56 87 TRP A O 1
ATOM 713 N N . ILE A 1 88 ? 2.543 13.219 3.473 1 98.69 88 ILE A N 1
ATOM 714 C CA . ILE A 1 88 ? 1.31 12.445 3.398 1 98.69 88 ILE A CA 1
ATOM 715 C C . ILE A 1 88 ? 1.529 11.203 2.529 1 98.69 88 ILE A C 1
ATOM 717 O O . ILE A 1 88 ? 2.619 11.008 1.988 1 98.69 88 ILE A O 1
ATOM 721 N N . GLY A 1 89 ? 0.569 10.383 2.365 1 98.88 89 GLY A N 1
ATOM 722 C CA . GLY A 1 89 ? 0.783 9.039 1.853 1 98.88 89 GLY A CA 1
ATOM 723 C C . GLY A 1 89 ? 0.714 8.961 0.339 1 98.88 89 GLY A C 1
ATOM 724 O O . GLY A 1 89 ? 0.534 7.879 -0.225 1 98.88 89 GLY A O 1
ATOM 725 N N . LEU A 1 90 ? 0.861 10.016 -0.389 1 98.88 90 LEU A N 1
ATOM 726 C CA . LEU A 1 90 ? 0.687 10.047 -1.837 1 98.88 90 LEU A CA 1
ATOM 727 C C . LEU A 1 90 ? 2.035 10.023 -2.549 1 98.88 90 LEU A C 1
ATOM 729 O O . LEU A 1 90 ? 2.977 10.695 -2.125 1 98.88 90 LEU A O 1
ATOM 733 N N . SER A 1 91 ? 2.156 9.195 -3.588 1 98.75 91 SER A N 1
ATOM 734 C CA . SER A 1 91 ? 3.383 9.133 -4.375 1 98.75 91 SER A CA 1
ATOM 735 C C . SER A 1 91 ? 3.109 8.617 -5.785 1 98.75 91 SER A C 1
ATOM 737 O O . SER A 1 91 ? 2.059 8.023 -6.039 1 98.75 91 SER A O 1
ATOM 739 N N . ASP A 1 92 ? 3.986 8.945 -6.699 1 98.62 92 ASP A N 1
ATOM 740 C CA . ASP A 1 92 ? 3.939 8.383 -8.047 1 98.62 92 ASP A CA 1
ATOM 741 C C . ASP A 1 92 ? 5.293 7.809 -8.453 1 98.62 92 ASP A C 1
ATOM 743 O O . ASP A 1 92 ? 5.723 7.961 -9.594 1 98.62 92 ASP A O 1
ATOM 747 N N . ALA A 1 93 ? 5.945 7.164 -7.559 1 97.94 93 ALA A N 1
ATOM 748 C CA . ALA A 1 93 ? 7.316 6.68 -7.707 1 97.94 93 ALA A CA 1
ATOM 749 C C . ALA A 1 93 ? 7.395 5.57 -8.758 1 97.94 93 ALA A C 1
ATOM 751 O O . ALA A 1 93 ? 8.438 5.379 -9.391 1 97.94 93 ALA A O 1
ATOM 752 N N . HIS A 1 94 ? 6.305 4.832 -8.977 1 98.12 94 HIS A N 1
ATOM 753 C CA . HIS A 1 94 ? 6.332 3.664 -9.852 1 98.12 94 HIS A CA 1
ATOM 754 C C . HIS A 1 94 ? 6.176 4.066 -11.312 1 98.12 94 HIS A C 1
ATOM 756 O O . HIS A 1 94 ? 6.652 3.363 -12.203 1 98.12 94 HIS A O 1
ATOM 762 N N . LYS A 1 95 ? 5.473 5.121 -11.531 1 97.62 95 LYS A N 1
ATOM 763 C CA . LYS A 1 95 ? 5.238 5.715 -12.844 1 97.62 95 LYS A CA 1
ATOM 764 C C . LYS A 1 95 ? 4.805 7.176 -12.719 1 97.62 95 LYS A C 1
ATOM 766 O O . LYS A 1 95 ? 3.76 7.469 -12.133 1 97.62 95 LYS A O 1
ATOM 771 N N . GLU A 1 96 ? 5.633 7.988 -13.312 1 97.06 96 GLU A N 1
ATOM 772 C CA . GLU A 1 96 ? 5.359 9.422 -13.211 1 97.06 96 GLU A CA 1
ATOM 773 C C . GLU A 1 96 ? 3.93 9.742 -13.641 1 97.06 96 GLU A C 1
ATOM 775 O O . GLU A 1 96 ? 3.484 9.305 -14.703 1 97.06 96 GLU A O 1
ATOM 780 N N . GLY A 1 97 ? 3.189 10.5 -12.781 1 97.44 97 GLY A N 1
ATOM 781 C CA . GLY A 1 97 ? 1.831 10.922 -13.094 1 97.44 97 GLY A CA 1
ATOM 782 C C . GLY A 1 97 ? 0.777 9.953 -12.586 1 97.44 97 GLY A C 1
ATOM 783 O O . GLY A 1 97 ? -0.403 10.297 -12.5 1 97.44 97 GLY A O 1
ATOM 784 N N . LYS A 1 98 ? 1.185 8.727 -12.242 1 98.38 98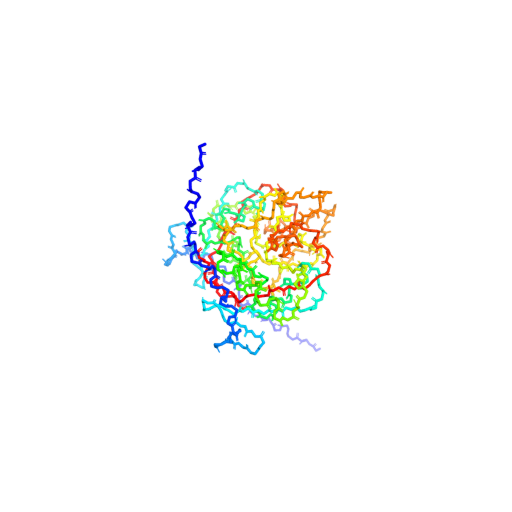 LYS A N 1
ATOM 785 C CA . LYS A 1 98 ? 0.262 7.746 -11.672 1 98.38 98 LYS A CA 1
ATOM 786 C C . LYS A 1 98 ? 0.321 7.758 -10.141 1 98.38 98 LYS A C 1
ATOM 788 O O . LYS A 1 98 ? 1.039 6.961 -9.539 1 98.38 98 LYS A O 1
ATOM 793 N N . TRP A 1 99 ? -0.545 8.602 -9.594 1 98.69 99 TRP A N 1
ATOM 794 C CA . TRP A 1 99 ? -0.522 8.852 -8.156 1 98.69 99 TRP A CA 1
ATOM 795 C C . TRP A 1 99 ? -1.235 7.73 -7.402 1 98.69 99 TRP A C 1
ATOM 797 O O . TRP A 1 99 ? -2.289 7.258 -7.832 1 98.69 99 TRP A O 1
ATOM 807 N N . MET A 1 100 ? -0.602 7.32 -6.293 1 98.81 100 MET A N 1
ATOM 808 C CA . MET A 1 100 ? -1.138 6.234 -5.477 1 98.81 100 MET A CA 1
ATOM 809 C C . MET A 1 100 ? -1.015 6.555 -3.992 1 98.81 100 MET A C 1
ATOM 811 O O . MET A 1 100 ? -0.005 7.109 -3.555 1 98.81 100 MET A O 1
ATOM 815 N N . TRP A 1 101 ? -2.109 6.273 -3.26 1 98.81 101 TRP A N 1
ATOM 816 C CA . TRP A 1 101 ? -2.006 6.301 -1.805 1 98.81 101 TRP A CA 1
ATOM 817 C C . TRP A 1 101 ? -1.272 5.066 -1.289 1 98.81 101 TRP A C 1
ATOM 819 O O . TRP A 1 101 ? -1.5 3.955 -1.771 1 98.81 101 TRP A O 1
ATOM 829 N N . SER A 1 102 ? -0.452 5.234 -0.256 1 98.69 102 SER A N 1
ATOM 830 C CA . SER A 1 102 ? 0.328 4.129 0.287 1 98.69 102 SER A CA 1
ATOM 831 C C . SER A 1 102 ? -0.549 3.18 1.097 1 98.69 102 SER A C 1
ATOM 833 O O . SER A 1 102 ? -0.135 2.062 1.415 1 98.69 102 SER A O 1
ATOM 835 N N . ASP A 1 103 ? -1.775 3.627 1.462 1 98.5 103 ASP A N 1
ATOM 836 C CA . ASP A 1 103 ? -2.67 2.725 2.182 1 98.5 103 ASP A CA 1
ATOM 837 C C . ASP A 1 103 ? -3.529 1.916 1.213 1 98.5 103 ASP A C 1
ATOM 839 O O . ASP A 1 103 ? -4.41 1.162 1.637 1 98.5 103 ASP A O 1
ATOM 843 N N . GLY A 1 104 ? -3.371 2.104 -0.079 1 98.19 104 GLY A N 1
ATOM 844 C CA . GLY A 1 104 ? -4.008 1.267 -1.082 1 98.19 104 GLY A CA 1
ATOM 845 C C . GLY A 1 104 ? -5.332 1.821 -1.57 1 98.19 104 GLY A C 1
ATOM 846 O O . GLY A 1 104 ? -5.969 1.24 -2.453 1 98.19 104 GLY A O 1
ATOM 847 N N . CYS A 1 105 ? -5.805 2.902 -1.041 1 98.44 105 CYS A N 1
ATOM 848 C CA . CYS A 1 105 ? -7.078 3.494 -1.445 1 98.44 105 CYS A CA 1
ATOM 849 C C . CYS A 1 105 ? -6.941 4.219 -2.777 1 98.44 105 CYS A C 1
ATOM 851 O O . CYS A 1 105 ? -5.836 4.578 -3.184 1 98.44 105 CYS A O 1
ATOM 853 N N . ALA A 1 106 ? -8.055 4.426 -3.428 1 98.12 106 ALA A N 1
ATOM 854 C CA . ALA A 1 106 ? -8.078 5.16 -4.691 1 98.12 106 ALA A CA 1
ATOM 855 C C . ALA A 1 106 ? -7.867 6.656 -4.457 1 98.12 106 ALA A C 1
ATOM 857 O O . ALA A 1 106 ? -8.32 7.207 -3.453 1 98.12 106 ALA A O 1
ATOM 858 N N . VAL A 1 107 ? -7.195 7.285 -5.375 1 98.62 107 VAL A N 1
ATOM 859 C CA . VAL A 1 107 ? -7.043 8.734 -5.352 1 98.62 107 VAL A CA 1
ATOM 860 C C . VAL A 1 107 ? -8.242 9.398 -6.031 1 98.62 107 VAL A C 1
ATOM 862 O O . VAL A 1 107 ? -8.32 9.438 -7.258 1 98.62 107 VAL A O 1
ATOM 865 N N . LYS A 1 108 ? -9.141 9.938 -5.195 1 97.75 108 LYS A N 1
ATOM 866 C CA . LYS A 1 108 ? -10.352 10.539 -5.734 1 97.75 108 LYS A CA 1
ATOM 867 C C . LYS A 1 108 ? -10.406 12.039 -5.445 1 97.75 108 LYS A C 1
ATOM 869 O O . LYS A 1 108 ? -11.266 12.75 -5.969 1 97.75 108 LYS A O 1
ATOM 874 N N . PHE A 1 109 ? -9.578 12.484 -4.559 1 98.31 109 PHE A N 1
ATOM 875 C CA . PHE A 1 109 ? -9.461 13.875 -4.141 1 98.31 109 PHE A CA 1
ATOM 876 C C . PHE A 1 109 ? -8 14.312 -4.121 1 98.31 109 PHE A C 1
ATOM 878 O O . PHE A 1 109 ? -7.133 13.57 -3.658 1 98.31 109 PHE A O 1
ATOM 885 N N . THR A 1 110 ? -7.695 15.398 -4.762 1 98.12 110 THR A N 1
ATOM 886 C CA . THR A 1 110 ? -6.375 16 -4.668 1 98.12 110 THR A CA 1
ATOM 887 C C . THR A 1 110 ? -6.488 17.5 -4.395 1 98.12 110 THR A C 1
ATOM 889 O O . THR A 1 110 ? -7.516 18.109 -4.691 1 98.12 110 THR A O 1
ATOM 892 N N . LEU A 1 111 ? -5.48 18.078 -3.74 1 97.31 111 LEU A N 1
ATOM 893 C CA . LEU A 1 111 ? -5.461 19.5 -3.42 1 97.31 111 LEU A CA 1
ATOM 894 C C . LEU A 1 111 ? -4.074 20.094 -3.654 1 97.31 111 LEU A C 1
ATOM 896 O O . LEU A 1 111 ? -3.391 20.484 -2.705 1 97.31 111 LEU A O 1
ATOM 900 N N . TRP A 1 112 ? -3.805 20.234 -4.91 1 96.75 112 TRP A N 1
ATOM 901 C CA . TRP A 1 112 ? -2.48 20.688 -5.312 1 96.75 112 TRP A CA 1
ATOM 902 C C . TRP A 1 112 ? -2.361 22.203 -5.168 1 96.75 112 TRP A C 1
ATOM 904 O O . TRP A 1 112 ? -3.314 22.938 -5.441 1 96.75 112 TRP A O 1
ATOM 914 N N . SER A 1 113 ? -1.202 22.672 -4.789 1 95 113 SER A N 1
ATOM 915 C CA . SER A 1 113 ? -0.89 24.094 -4.895 1 95 113 SER A CA 1
ATOM 916 C C . SER A 1 113 ? -0.824 24.531 -6.352 1 95 113 SER A C 1
ATOM 918 O O . SER A 1 113 ? -0.596 23.719 -7.246 1 95 113 SER A O 1
ATOM 920 N N . VAL A 1 114 ? -1.004 25.766 -6.547 1 91.69 114 VAL A N 1
ATOM 921 C CA . VAL A 1 114 ? -0.94 26.312 -7.898 1 91.69 114 VAL A CA 1
ATOM 922 C C . VAL A 1 114 ? 0.413 25.969 -8.523 1 91.69 114 VAL A C 1
ATOM 924 O O . VAL A 1 114 ? 1.459 26.203 -7.91 1 91.69 114 VAL A O 1
ATOM 927 N N . GLY A 1 115 ? 0.381 25.359 -9.719 1 92.62 115 GLY A N 1
ATOM 928 C CA . GLY A 1 115 ? 1.605 25.047 -10.438 1 92.62 115 GLY A CA 1
ATOM 929 C C . GLY A 1 115 ? 2.191 23.703 -10.047 1 92.62 115 GLY A C 1
ATOM 930 O O . GLY A 1 115 ? 3.199 23.266 -10.617 1 92.62 115 GLY A O 1
ATOM 931 N N . GLN A 1 116 ? 1.523 23.062 -9.078 1 93.62 116 GLN A N 1
ATOM 932 C CA . GLN A 1 116 ? 2.006 21.766 -8.609 1 93.62 116 GLN A CA 1
ATOM 933 C C . GLN A 1 116 ? 1.045 20.641 -9 1 93.62 116 GLN A C 1
ATOM 935 O O . GLN A 1 116 ? -0.129 20.891 -9.273 1 93.62 116 GLN A O 1
ATOM 940 N N . PRO A 1 117 ? 1.494 19.422 -9 1 95.56 117 PRO A N 1
ATOM 941 C CA . PRO A 1 117 ? 2.893 18.984 -8.914 1 95.56 117 PRO A CA 1
ATOM 942 C C . PRO A 1 117 ? 3.695 19.344 -10.164 1 95.56 117 PRO A C 1
ATOM 944 O O . PRO A 1 117 ? 3.174 19.266 -11.281 1 95.56 117 PRO A O 1
ATOM 947 N N . ASP A 1 118 ? 5 19.719 -10.094 1 94.88 118 ASP A N 1
ATOM 948 C CA . ASP A 1 118 ? 5.766 20.172 -11.242 1 94.88 118 ASP A CA 1
ATOM 949 C C . ASP A 1 118 ? 6.957 19.266 -11.508 1 94.88 118 ASP A C 1
ATOM 951 O O . ASP A 1 118 ? 7.66 19.422 -12.508 1 94.88 118 ASP A O 1
ATOM 955 N N . AS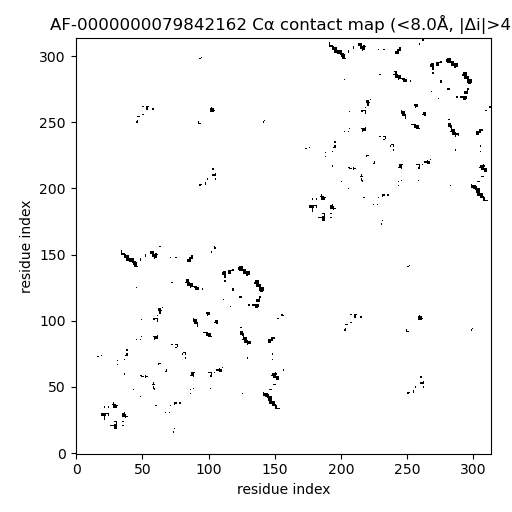N A 1 119 ? 7.137 18.25 -10.617 1 96.62 119 ASN A N 1
ATOM 956 C CA . ASN A 1 119 ? 8.266 17.328 -10.773 1 96.62 119 ASN A CA 1
ATOM 957 C C . ASN A 1 119 ? 9.562 18.094 -11.047 1 96.62 119 ASN A C 1
ATOM 959 O O . ASN A 1 119 ? 10.344 17.703 -11.922 1 96.62 119 ASN A O 1
ATOM 963 N N . SER A 1 120 ? 9.773 19.141 -10.352 1 92.62 120 SER A N 1
ATOM 964 C CA . SER A 1 120 ? 10.984 19.922 -10.562 1 92.62 120 SER A CA 1
ATOM 965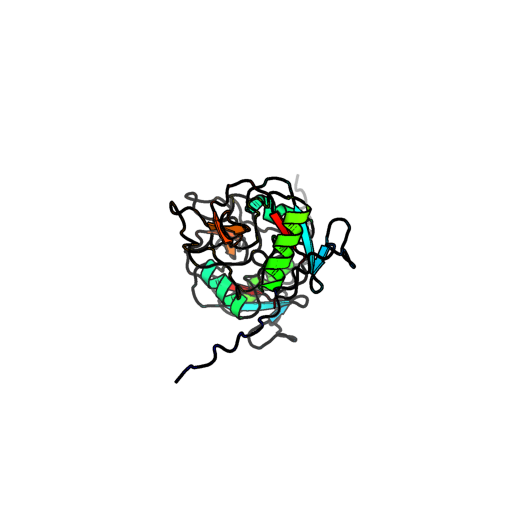 C C . SER A 1 120 ? 12.234 19.062 -10.484 1 92.62 120 SER A C 1
ATOM 967 O O . SER A 1 120 ? 12.391 18.281 -9.547 1 92.62 120 SER A O 1
ATOM 969 N N . GLY A 1 121 ? 13.078 19.172 -11.578 1 94.31 121 GLY A N 1
ATOM 970 C CA . GLY A 1 121 ? 14.297 18.391 -11.641 1 94.31 121 GLY A CA 1
ATOM 971 C C . GLY A 1 121 ? 14.062 16.938 -12.008 1 94.31 121 GLY A C 1
ATOM 972 O O . GLY A 1 121 ? 15.008 16.156 -12.156 1 94.31 121 GLY A O 1
ATOM 973 N N . GLY A 1 122 ? 12.891 16.531 -12.109 1 94.12 122 GLY A N 1
ATOM 974 C CA . GLY A 1 122 ? 12.539 15.195 -12.562 1 94.12 122 GLY A CA 1
ATOM 975 C C . GLY A 1 122 ? 12.68 14.141 -11.484 1 94.12 122 GLY A C 1
ATOM 976 O O . GLY A 1 122 ? 12.773 12.945 -11.781 1 94.12 122 GLY A O 1
ATOM 977 N N . SER A 1 123 ? 12.688 14.555 -10.203 1 94.75 123 SER A N 1
ATOM 978 C CA . SER A 1 123 ? 12.969 13.586 -9.148 1 94.75 123 SER A CA 1
ATOM 979 C C . SER A 1 123 ? 12.047 13.789 -7.953 1 94.75 123 SER A C 1
ATOM 981 O O . SER A 1 123 ? 12.414 13.477 -6.816 1 94.75 123 SER A O 1
ATOM 983 N N . GLN A 1 124 ? 10.883 14.398 -8.195 1 97.06 124 GLN A N 1
ATOM 984 C CA . GLN A 1 124 ? 9.906 14.617 -7.137 1 97.06 124 GLN A CA 1
ATOM 985 C C . GLN A 1 124 ? 8.734 13.641 -7.266 1 97.06 124 GLN A C 1
ATOM 987 O O . GLN A 1 124 ? 7.836 13.852 -8.086 1 97.06 124 GLN A O 1
ATOM 992 N N . GLN A 1 125 ? 8.758 12.617 -6.418 1 98.38 125 GLN A N 1
ATOM 993 C CA . GLN A 1 125 ? 7.77 11.555 -6.582 1 98.38 125 GLN A CA 1
ATOM 994 C C . GLN A 1 125 ? 6.902 11.414 -5.332 1 98.38 125 GLN A C 1
ATOM 996 O O . GLN A 1 125 ? 5.957 10.625 -5.312 1 98.38 125 GLN A O 1
ATOM 1001 N N . CYS A 1 126 ? 7.238 12.07 -4.32 1 98.69 126 CYS A N 1
ATOM 1002 C CA . CYS A 1 126 ? 6.508 11.984 -3.059 1 98.69 126 CYS A CA 1
ATOM 1003 C C . CYS A 1 126 ? 5.805 13.297 -2.75 1 98.69 126 CYS A C 1
ATOM 1005 O O . CYS A 1 126 ? 6.129 14.336 -3.33 1 98.69 126 CYS A O 1
ATOM 1007 N N . VAL A 1 127 ? 4.82 13.273 -1.844 1 98.5 127 VAL A N 1
ATOM 1008 C CA . VAL A 1 127 ? 3.98 14.453 -1.704 1 98.5 127 VAL A CA 1
ATOM 1009 C C . VAL A 1 127 ? 4.059 14.977 -0.272 1 98.5 127 VAL A C 1
ATOM 1011 O O . VAL A 1 127 ? 4.039 14.203 0.683 1 98.5 127 VAL A O 1
ATOM 1014 N N . VAL A 1 128 ? 4.18 16.219 -0.23 1 97.19 128 VAL A N 1
ATOM 1015 C CA . VAL A 1 128 ? 4.188 16.938 1.04 1 97.19 128 VAL A CA 1
ATOM 1016 C C . VAL A 1 128 ? 2.918 17.781 1.164 1 97.19 128 VAL A C 1
ATOM 1018 O O . VAL A 1 128 ? 2.4 18.281 0.165 1 97.19 128 VAL A O 1
ATOM 1021 N N . ASN A 1 129 ? 2.523 17.844 2.346 1 93.12 129 ASN A N 1
ATOM 1022 C CA . ASN A 1 129 ? 1.461 18.781 2.711 1 93.12 129 ASN A CA 1
ATOM 1023 C C . ASN A 1 129 ? 2.025 20.109 3.191 1 93.12 129 ASN A C 1
ATOM 1025 O O . ASN A 1 129 ? 3.195 20.188 3.568 1 93.12 129 ASN A O 1
ATOM 1029 N N . ASN A 1 130 ? 1.247 21.156 3.086 1 78.25 130 ASN A N 1
ATOM 1030 C CA . ASN A 1 130 ? 1.51 22.469 3.656 1 78.25 130 ASN A CA 1
ATOM 1031 C C . ASN A 1 130 ? 2.65 23.188 2.928 1 78.25 130 ASN A C 1
ATOM 1033 O O . ASN A 1 130 ? 3.566 23.703 3.564 1 78.25 130 ASN A O 1
ATOM 1037 N N . ASP A 1 131 ? 2.525 23.031 1.604 1 73.38 131 ASP A N 1
ATOM 1038 C CA . ASP A 1 131 ? 3.479 23.875 0.888 1 73.38 131 ASP A CA 1
ATOM 1039 C C . ASP A 1 131 ? 3.361 25.344 1.332 1 73.38 131 ASP A C 1
ATOM 1041 O O . ASP A 1 131 ? 2.287 25.781 1.744 1 73.38 131 ASP A O 1
ATOM 1045 N N . LEU A 1 132 ? 4.379 25.922 1.54 1 65.88 132 LEU A N 1
ATOM 1046 C CA . LEU A 1 132 ? 4.629 27.172 2.254 1 65.88 132 LEU A CA 1
ATOM 1047 C C . LEU A 1 132 ? 3.656 28.25 1.802 1 65.88 132 LEU A C 1
ATOM 1049 O O . LEU A 1 132 ? 3.203 29.062 2.613 1 65.88 132 LEU A O 1
ATOM 1053 N N . SER A 1 133 ? 3.207 28.234 0.688 1 70.06 133 SER A N 1
ATOM 1054 C CA . SER A 1 133 ? 2.49 29.438 0.303 1 70.06 133 SER A CA 1
ATOM 1055 C C . SER A 1 133 ? 0.997 29.312 0.581 1 70.06 133 SER A C 1
ATOM 1057 O O . SER A 1 133 ? 0.387 30.203 1.16 1 70.06 133 SER A O 1
ATOM 1059 N N . ASP A 1 134 ? 0.289 28.234 0.303 1 85.75 134 ASP A N 1
ATOM 1060 C CA . ASP A 1 134 ? -1.164 28.141 0.408 1 85.75 134 ASP A CA 1
ATOM 1061 C C . ASP A 1 134 ? -1.58 26.875 1.156 1 85.75 134 ASP A C 1
ATOM 1063 O O . ASP A 1 134 ? -2.738 26.453 1.089 1 85.75 134 ASP A O 1
ATOM 1067 N N . HIS A 1 135 ? -0.67 26.188 1.776 1 89.94 135 HIS A N 1
ATOM 1068 C CA . HIS A 1 135 ? -0.896 25.062 2.67 1 89.94 135 HIS A CA 1
ATOM 1069 C C . HIS A 1 135 ? -1.53 23.891 1.928 1 89.94 135 HIS A C 1
ATOM 1071 O O . HIS A 1 135 ? -2.258 23.094 2.523 1 89.94 135 HIS A O 1
ATOM 1077 N N . LYS A 1 136 ? -1.304 23.922 0.612 1 95.31 136 LYS A N 1
ATOM 1078 C CA . LYS A 1 136 ? -1.771 22.812 -0.223 1 95.31 136 LYS A CA 1
ATOM 1079 C C . LYS A 1 136 ? -0.633 21.844 -0.546 1 95.31 136 LYS A C 1
ATOM 1081 O O . LYS A 1 136 ? 0.393 21.844 0.138 1 95.31 136 LYS A O 1
ATOM 1086 N N . TRP A 1 137 ? -0.828 20.891 -1.493 1 97.44 137 TRP A N 1
ATOM 1087 C CA . TRP A 1 137 ? 0.103 19.781 -1.701 1 97.44 137 TRP A CA 1
ATOM 1088 C C . TRP A 1 137 ? 1.167 20.156 -2.729 1 97.44 137 TRP A C 1
ATOM 1090 O O . TRP A 1 137 ? 0.904 20.922 -3.652 1 97.44 137 TRP A O 1
ATOM 1100 N N . ASN A 1 138 ? 2.307 19.656 -2.506 1 96.38 138 ASN A N 1
ATOM 1101 C CA . ASN A 1 138 ? 3.424 19.781 -3.436 1 96.38 138 ASN A CA 1
ATOM 1102 C C . ASN A 1 138 ? 4.227 18.484 -3.531 1 96.38 138 ASN A C 1
ATOM 1104 O O . ASN A 1 138 ? 4.391 17.781 -2.539 1 96.38 138 ASN A O 1
ATOM 1108 N N . ASP A 1 139 ? 4.668 18.188 -4.746 1 96.81 139 ASP A N 1
ATOM 1109 C CA . ASP A 1 139 ? 5.551 17.031 -4.867 1 96.81 139 ASP A CA 1
ATOM 1110 C C . ASP A 1 139 ? 6.984 17.391 -4.477 1 96.81 139 ASP A C 1
ATOM 1112 O O . ASP A 1 139 ? 7.438 18.516 -4.727 1 96.81 139 ASP A O 1
ATOM 1116 N N . GLY A 1 140 ? 7.598 16.5 -3.785 1 96.12 140 GLY A N 1
ATOM 1117 C CA . GLY A 1 140 ? 8.977 16.656 -3.352 1 96.12 140 GLY A CA 1
ATOM 1118 C C . GLY A 1 140 ? 9.805 15.398 -3.523 1 96.12 140 GLY A C 1
ATOM 1119 O O . GLY A 1 140 ? 9.281 14.352 -3.891 1 96.12 140 GLY A O 1
ATOM 1120 N N . ARG A 1 141 ? 11.117 15.641 -3.357 1 97.44 141 ARG A N 1
ATOM 1121 C CA . ARG A 1 141 ? 12.016 14.484 -3.393 1 97.44 141 ARG A CA 1
ATOM 1122 C C . ARG A 1 141 ? 11.75 13.555 -2.219 1 97.44 141 ARG A C 1
ATOM 1124 O O . ARG A 1 141 ? 11.688 13.992 -1.069 1 97.44 141 ARG A O 1
ATOM 1131 N N . CYS A 1 142 ? 11.711 12.242 -2.471 1 98.38 142 CYS A N 1
ATOM 1132 C CA . CYS A 1 142 ? 11.344 11.258 -1.464 1 98.38 142 CYS A CA 1
ATOM 1133 C C . CYS A 1 142 ? 12.398 11.172 -0.372 1 98.38 142 CYS A C 1
ATOM 1135 O O . CYS A 1 142 ? 12.117 10.711 0.737 1 98.38 142 CYS A O 1
ATOM 1137 N N . SER A 1 143 ? 13.539 11.633 -0.662 1 98.19 143 SER A N 1
ATOM 1138 C CA . SER A 1 143 ? 14.672 11.484 0.247 1 98.19 143 SER A CA 1
ATOM 1139 C C . SER A 1 143 ? 14.703 12.602 1.283 1 98.19 143 SER A C 1
ATOM 1141 O O . SER A 1 143 ? 15.477 12.555 2.238 1 98.19 143 SER A O 1
ATOM 1143 N N . LEU A 1 144 ? 13.883 13.656 1.047 1 97.25 144 LEU A N 1
ATOM 1144 C CA . LEU A 1 144 ? 13.797 14.711 2.057 1 97.25 144 LEU A CA 1
ATOM 1145 C C . LEU A 1 144 ? 13.391 14.133 3.408 1 97.25 144 LEU A C 1
ATOM 1147 O O . LEU A 1 144 ? 12.57 13.211 3.477 1 97.25 144 LEU A O 1
ATOM 1151 N N . THR A 1 145 ? 14.031 14.656 4.422 1 98.5 145 THR A N 1
ATOM 1152 C CA . THR A 1 145 ? 13.664 14.203 5.758 1 98.5 145 THR A CA 1
ATOM 1153 C C . THR A 1 145 ? 12.812 15.258 6.469 1 98.5 145 THR A C 1
ATOM 1155 O O . THR A 1 145 ? 13.289 16.359 6.766 1 98.5 145 THR A O 1
ATOM 1158 N N . ILE A 1 146 ? 11.539 14.938 6.723 1 97.94 146 ILE A N 1
ATOM 1159 C CA . ILE A 1 1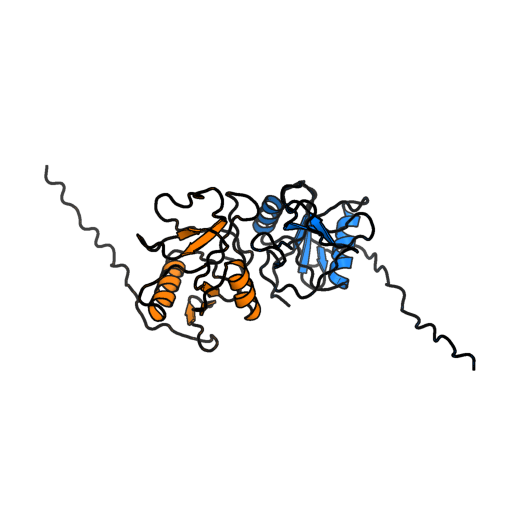46 ? 10.57 15.844 7.324 1 97.94 146 ILE A CA 1
ATOM 1160 C C . ILE A 1 146 ? 9.57 15.055 8.164 1 97.94 146 ILE A C 1
ATOM 1162 O O . ILE A 1 146 ? 9.562 13.82 8.133 1 97.94 146 ILE A O 1
ATOM 1166 N N . PRO A 1 147 ? 8.719 15.766 8.984 1 98.25 147 PRO A N 1
ATOM 1167 C CA . PRO A 1 147 ? 7.664 15.102 9.75 1 98.25 147 PRO A CA 1
ATOM 1168 C C . PRO A 1 147 ? 6.598 14.461 8.867 1 98.25 147 PRO A C 1
ATOM 1170 O O . PRO A 1 147 ? 6.621 14.633 7.645 1 98.25 147 PRO A O 1
ATOM 1173 N N . SER A 1 148 ? 5.73 13.688 9.523 1 98.56 148 SER A N 1
ATOM 1174 C CA . SER A 1 148 ? 4.668 13.008 8.789 1 98.56 148 SER A CA 1
ATOM 1175 C C . SER A 1 148 ? 3.383 12.953 9.609 1 98.56 148 SER A C 1
ATOM 1177 O O . SER A 1 148 ? 3.398 13.203 10.82 1 98.56 148 SER A O 1
ATOM 1179 N N . VAL A 1 149 ? 2.285 12.75 8.938 1 98.75 149 VAL A N 1
ATOM 1180 C CA . VAL A 1 149 ? 1.015 12.445 9.586 1 98.75 149 VAL A CA 1
ATOM 1181 C C . VAL A 1 149 ? 0.593 11.016 9.258 1 98.75 149 VAL A C 1
ATOM 1183 O O . VAL A 1 149 ? 0.474 10.656 8.086 1 98.75 149 VAL A O 1
ATOM 1186 N N . CYS A 1 150 ? 0.429 10.203 10.289 1 98.88 150 CYS A N 1
ATOM 1187 C CA . CYS A 1 150 ? -0.086 8.844 10.141 1 98.88 150 CYS A CA 1
ATOM 1188 C C . CYS A 1 150 ? -1.6 8.812 10.32 1 98.88 150 CYS A C 1
ATOM 1190 O O . CYS A 1 150 ? -2.162 9.648 11.039 1 98.88 150 CYS A O 1
ATOM 1192 N N . ALA A 1 151 ? -2.217 7.871 9.68 1 98.81 151 ALA A N 1
ATOM 1193 C CA . ALA A 1 151 ? -3.643 7.617 9.875 1 98.81 151 ALA A CA 1
ATOM 1194 C C . ALA A 1 151 ? -3.936 6.121 9.898 1 98.81 151 ALA A C 1
ATOM 1196 O O . ALA A 1 151 ? -3.357 5.359 9.117 1 98.81 151 ALA A O 1
ATOM 1197 N N . SER A 1 152 ? -4.844 5.793 10.773 1 98.12 152 SER A N 1
ATOM 1198 C CA . SER A 1 152 ? -5.238 4.391 10.859 1 98.12 152 SER A CA 1
ATOM 1199 C C . SER A 1 152 ? -5.918 3.928 9.57 1 98.12 152 SER A C 1
ATOM 1201 O O . SER A 1 152 ? -6.414 4.75 8.797 1 98.12 152 SER A O 1
ATOM 1203 N N . ARG A 1 153 ? -5.871 2.615 9.43 1 94.5 153 ARG A N 1
ATOM 1204 C CA . ARG A 1 153 ? -6.41 2.049 8.195 1 94.5 153 ARG A CA 1
ATOM 1205 C C . ARG A 1 153 ? -7.938 2.096 8.195 1 94.5 153 ARG A C 1
ATOM 1207 O O . ARG A 1 153 ? -8.562 2.018 9.25 1 94.5 153 ARG A O 1
ATOM 1214 N N . ILE A 1 154 ? -8.484 2.258 6.973 1 90.25 154 ILE A N 1
ATOM 1215 C CA . ILE A 1 154 ? -9.93 2.316 6.805 1 90.25 154 ILE A CA 1
ATOM 1216 C C . ILE A 1 154 ? -10.352 1.442 5.629 1 90.25 154 ILE A C 1
ATOM 1218 O O . ILE A 1 154 ? -9.508 1.019 4.828 1 90.25 154 ILE A O 1
ATOM 1222 N N . ASN A 1 155 ? -11.688 1.164 5.668 1 90.88 155 ASN A N 1
ATOM 1223 C CA . ASN A 1 155 ? -12.258 0.771 4.383 1 90.88 155 ASN A CA 1
ATOM 1224 C C . ASN A 1 155 ? -12.281 1.939 3.402 1 90.88 155 ASN A C 1
ATOM 1226 O O . ASN A 1 155 ? -12.906 2.965 3.672 1 90.88 155 ASN A O 1
ATOM 1230 N N . CYS A 1 156 ? -11.672 1.719 2.34 1 94.06 156 CYS A N 1
ATOM 1231 C CA . CYS A 1 156 ? -11.492 2.83 1.412 1 94.06 156 CYS A CA 1
ATOM 1232 C C . CYS A 1 156 ? -12.836 3.402 0.977 1 94.06 156 CYS A C 1
ATOM 1234 O O . CYS A 1 156 ? -13.781 2.654 0.711 1 94.06 156 CYS A O 1
ATOM 1236 N N . PRO A 1 157 ? -12.945 4.758 1.003 1 88.31 157 PRO A N 1
ATOM 1237 C CA . PRO A 1 157 ? -14.203 5.383 0.583 1 88.31 157 PRO A CA 1
ATOM 1238 C C . PRO A 1 157 ? -14.477 5.215 -0.909 1 88.31 157 PRO A C 1
ATOM 1240 O O . PRO A 1 157 ? -13.547 5.059 -1.698 1 88.31 157 PRO A O 1
ATOM 1243 N N . LEU B 1 1 ? 30.234 -46.531 6.625 1 33.31 1 LEU B N 1
ATOM 1244 C CA . LEU B 1 1 ? 29.281 -46.156 7.664 1 33.31 1 LEU B CA 1
ATOM 1245 C C . LEU B 1 1 ? 28.031 -45.562 7.055 1 33.31 1 LEU B C 1
ATOM 1247 O O . LEU B 1 1 ? 28.078 -44.438 6.504 1 33.31 1 LEU B O 1
ATOM 1251 N N . SER B 1 2 ? 27.016 -46.438 6.668 1 30.5 2 SER B N 1
ATOM 1252 C CA . SER B 1 2 ? 25.812 -46.344 5.848 1 30.5 2 SER B CA 1
ATOM 1253 C C . SER B 1 2 ? 24.703 -45.625 6.578 1 30.5 2 SER B C 1
ATOM 1255 O O . SER B 1 2 ? 24.109 -46.156 7.52 1 30.5 2 SER B O 1
ATOM 1257 N N . CYS B 1 3 ? 24.922 -44.25 6.926 1 38.06 3 CYS B N 1
ATOM 1258 C CA . CYS B 1 3 ? 23.891 -43.625 7.766 1 38.06 3 CYS B CA 1
ATOM 1259 C C . CYS B 1 3 ? 22.516 -43.781 7.133 1 38.06 3 CYS B C 1
ATOM 1261 O O . CYS B 1 3 ? 22.312 -43.438 5.977 1 38.06 3 CYS B O 1
ATOM 1263 N N . PRO B 1 4 ? 21.656 -44.625 7.773 1 40.16 4 PRO B N 1
ATOM 1264 C CA . PRO B 1 4 ? 20.328 -44.844 7.211 1 40.16 4 PRO B CA 1
ATOM 1265 C C . PRO B 1 4 ? 19.5 -43.562 7.156 1 40.16 4 PRO B C 1
ATOM 1267 O O . PRO B 1 4 ? 19.375 -42.875 8.164 1 40.16 4 PRO B O 1
ATOM 1270 N N . LEU B 1 5 ? 19.391 -42.969 5.918 1 36.72 5 LEU B N 1
ATOM 1271 C CA . LEU B 1 5 ? 18.594 -41.781 5.609 1 36.72 5 LEU B CA 1
ATOM 1272 C C . LEU B 1 5 ? 17.141 -42 6.02 1 36.72 5 LEU B C 1
ATOM 1274 O O . LEU B 1 5 ? 16.453 -42.875 5.461 1 36.72 5 LEU B O 1
ATOM 1278 N N . HIS B 1 6 ? 16.953 -41.875 7.336 1 38.53 6 HIS B N 1
ATOM 1279 C CA . HIS B 1 6 ? 15.539 -41.938 7.676 1 38.53 6 HIS B CA 1
ATOM 1280 C C . HIS B 1 6 ? 14.727 -40.969 6.812 1 38.53 6 HIS B C 1
ATOM 1282 O O . HIS B 1 6 ? 15.039 -39.781 6.734 1 38.53 6 HIS B O 1
ATOM 1288 N N . ALA B 1 7 ? 13.984 -41.562 5.926 1 40.5 7 ALA B N 1
ATOM 1289 C CA . ALA B 1 7 ? 12.945 -40.969 5.09 1 40.5 7 ALA B CA 1
ATOM 1290 C C . ALA B 1 7 ? 11.914 -40.219 5.941 1 40.5 7 ALA B C 1
ATOM 1292 O O . ALA B 1 7 ? 11.141 -40.875 6.668 1 40.5 7 ALA B O 1
ATOM 1293 N N . VAL B 1 8 ? 12.344 -39.156 6.535 1 39.12 8 VAL B N 1
ATOM 1294 C CA . VAL B 1 8 ? 11.234 -38.438 7.137 1 39.12 8 VAL B CA 1
ATOM 1295 C C . VAL B 1 8 ? 10.102 -38.281 6.125 1 39.12 8 VAL B C 1
ATOM 1297 O O . VAL B 1 8 ? 10.312 -37.812 5.012 1 39.12 8 VAL B O 1
ATOM 1300 N N . ASN B 1 9 ? 9.117 -39.094 6.145 1 34.31 9 ASN B N 1
ATOM 1301 C CA . ASN B 1 9 ? 7.863 -38.969 5.41 1 34.31 9 ASN B CA 1
ATOM 1302 C C . ASN B 1 9 ? 7.254 -37.594 5.551 1 34.31 9 ASN B C 1
ATOM 1304 O O . ASN B 1 9 ? 6.648 -37.281 6.574 1 34.31 9 ASN B O 1
ATOM 1308 N N . GLN B 1 10 ? 7.973 -36.656 5.164 1 32.56 10 GLN B N 1
ATOM 1309 C CA . GLN B 1 10 ? 7.246 -35.406 5.109 1 32.56 10 GLN B CA 1
ATOM 1310 C C . GLN B 1 10 ? 5.879 -35.562 4.457 1 32.56 10 GLN B C 1
ATOM 1312 O O . GLN B 1 10 ? 5.75 -36.312 3.467 1 32.56 10 GLN B O 1
ATOM 1317 N N . LYS B 1 11 ? 4.828 -35.5 5.242 1 39.19 11 LYS B N 1
ATOM 1318 C CA . LYS B 1 11 ? 3.504 -35.5 4.625 1 39.19 11 LYS B CA 1
ATOM 1319 C C . LYS B 1 11 ? 3.525 -34.75 3.289 1 39.19 11 LYS B C 1
ATOM 1321 O O . LYS B 1 11 ? 4.059 -33.625 3.195 1 39.19 11 LYS B O 1
ATOM 1326 N N . PRO B 1 12 ? 3.477 -35.5 2.271 1 33.47 12 PRO B N 1
ATOM 1327 C CA . PRO B 1 12 ? 3.496 -34.844 0.962 1 33.47 12 PRO B CA 1
ATOM 1328 C C . PRO B 1 12 ? 2.75 -33.5 0.961 1 33.47 12 PRO B C 1
ATOM 1330 O O . PRO B 1 12 ? 1.819 -33.312 1.748 1 33.47 12 PRO B O 1
ATOM 1333 N N . PHE B 1 13 ? 3.365 -32.469 0.746 1 36.5 13 PHE B N 1
ATOM 1334 C CA . PHE B 1 13 ? 2.639 -31.25 0.402 1 36.5 13 PHE B CA 1
ATOM 1335 C C . PHE B 1 13 ? 1.338 -31.578 -0.319 1 36.5 13 PHE B C 1
ATOM 1337 O O . PHE B 1 13 ? 1.356 -32.125 -1.415 1 36.5 13 PHE B O 1
ATOM 1344 N N . ASN B 1 14 ? 0.36 -32.125 0.327 1 34.62 14 ASN B N 1
ATOM 1345 C CA . ASN B 1 14 ? -0.944 -32.219 -0.32 1 34.62 14 ASN B CA 1
ATOM 1346 C C . ASN B 1 14 ? -1.154 -31.109 -1.338 1 34.62 14 ASN B C 1
ATOM 1348 O O . ASN B 1 14 ? -1.238 -29.938 -0.971 1 34.62 14 ASN B O 1
ATOM 1352 N N . GLU B 1 15 ? -0.538 -31.031 -2.457 1 38.78 15 GLU B N 1
ATOM 1353 C CA . GLU B 1 15 ? -0.979 -30.328 -3.654 1 38.78 15 GLU B CA 1
ATOM 1354 C C . GLU B 1 15 ? -2.492 -30.125 -3.65 1 38.78 15 GLU B C 1
ATOM 1356 O O . GLU B 1 15 ? -3.246 -31.016 -4.031 1 38.78 15 GLU B O 1
ATOM 1361 N N . HIS B 1 16 ? -3.156 -29.859 -2.633 1 42.94 16 HIS B N 1
ATOM 1362 C CA . HIS B 1 16 ? -4.578 -29.547 -2.736 1 42.94 16 HIS B CA 1
ATOM 1363 C C . HIS B 1 16 ? -4.891 -28.828 -4.043 1 42.94 16 HIS B C 1
ATOM 1365 O O . HIS B 1 16 ? -4.746 -27.609 -4.137 1 42.94 16 HIS B O 1
ATOM 1371 N N . GLU B 1 17 ? -4.312 -29.172 -5.152 1 48.72 17 GLU B N 1
ATOM 1372 C CA . GLU B 1 17 ? -4.797 -28.844 -6.488 1 48.72 17 GLU B CA 1
ATOM 1373 C C . GLU B 1 17 ? -6.32 -28.75 -6.52 1 48.72 17 GLU B C 1
ATOM 1375 O O . GLU B 1 17 ? -6.973 -29.547 -7.207 1 48.72 17 GLU B O 1
ATOM 1380 N N . GLY B 1 18 ? -6.941 -28.641 -5.391 1 56.47 18 GLY B N 1
ATOM 1381 C CA . GLY B 1 18 ? -8.398 -28.609 -5.441 1 56.47 18 GLY B CA 1
ATOM 1382 C C . GLY B 1 18 ? -8.938 -27.484 -6.301 1 56.47 18 GLY B C 1
ATOM 1383 O O . GLY B 1 18 ? -8.211 -26.531 -6.613 1 56.47 18 GLY B O 1
ATOM 1384 N N . LYS B 1 19 ? -10.031 -27.672 -6.973 1 78.5 19 LYS B N 1
ATOM 1385 C CA . LYS B 1 19 ? -10.805 -26.734 -7.793 1 78.5 19 LYS B CA 1
ATOM 1386 C C . LYS B 1 19 ? -10.922 -25.375 -7.121 1 78.5 19 LYS B C 1
ATOM 1388 O O . LYS B 1 19 ? -11.203 -25.281 -5.926 1 78.5 19 LYS B O 1
ATOM 1393 N N . LEU B 1 20 ? -10.305 -24.469 -7.73 1 91.88 20 LEU B N 1
ATOM 1394 C CA . LEU B 1 20 ? -10.539 -23.094 -7.297 1 91.88 20 LEU B CA 1
ATOM 1395 C C . LEU B 1 20 ? -12 -22.891 -6.91 1 91.88 20 LEU B C 1
ATOM 1397 O O . LEU B 1 20 ? -12.906 -23.375 -7.602 1 91.88 20 LEU B O 1
ATOM 1401 N N . GLN B 1 21 ? -12.172 -22.359 -5.727 1 92.88 21 GLN B N 1
ATOM 1402 C CA . GLN B 1 21 ? -13.531 -22.094 -5.277 1 92.88 21 GLN B CA 1
ATOM 1403 C C . GLN B 1 21 ? -13.805 -20.594 -5.203 1 92.88 21 GLN B C 1
ATOM 1405 O O . GLN B 1 21 ? -12.961 -19.828 -4.746 1 92.88 21 GLN B O 1
ATOM 1410 N N . ARG B 1 22 ? -14.938 -20.25 -5.699 1 92.19 22 ARG B N 1
ATOM 1411 C CA . ARG B 1 22 ? -15.32 -18.844 -5.688 1 92.19 22 ARG B CA 1
ATOM 1412 C C . ARG B 1 22 ? -15.812 -18.422 -4.305 1 92.19 22 ARG B C 1
ATOM 1414 O O . ARG B 1 22 ? -15.562 -17.297 -3.865 1 92.19 22 ARG B O 1
ATOM 1421 N N . GLY B 1 23 ? -16.531 -19.312 -3.635 1 93.12 23 GLY B N 1
ATOM 1422 C CA . GLY B 1 23 ? -17.156 -18.922 -2.385 1 93.12 23 GLY B CA 1
ATOM 1423 C C . GLY B 1 23 ? -18.078 -17.719 -2.529 1 93.12 23 GLY B C 1
ATOM 1424 O O . GLY B 1 23 ? -18.938 -17.688 -3.4 1 93.12 23 GLY B O 1
ATOM 1425 N N . ASN B 1 24 ? -17.969 -16.75 -1.694 1 95.06 24 ASN B N 1
ATOM 1426 C CA . ASN B 1 24 ? -18.812 -15.555 -1.722 1 95.06 24 ASN B CA 1
ATOM 1427 C C . ASN B 1 24 ? -18.172 -14.438 -2.543 1 95.06 24 ASN B C 1
ATOM 1429 O O . ASN B 1 24 ? -18.625 -13.289 -2.49 1 95.06 24 ASN B O 1
ATOM 1433 N N . CYS B 1 25 ? -17.188 -14.789 -3.236 1 97.94 25 CYS B N 1
ATOM 1434 C CA . CYS B 1 25 ? -16.5 -13.797 -4.047 1 97.94 25 CYS B CA 1
ATOM 1435 C C . CYS B 1 25 ? -17.25 -13.523 -5.344 1 97.94 25 CYS B C 1
ATOM 1437 O O . CYS B 1 25 ? -18.016 -14.367 -5.805 1 97.94 25 CYS B O 1
ATOM 1439 N N . PRO B 1 26 ? -17.078 -12.328 -5.902 1 96.5 26 PRO B N 1
ATOM 1440 C CA . PRO B 1 26 ? -17.703 -12.016 -7.195 1 96.5 26 PRO B CA 1
ATOM 1441 C C . PRO B 1 26 ? -17.234 -12.945 -8.312 1 96.5 26 PRO B C 1
ATOM 1443 O O . PRO B 1 26 ? -16.25 -13.68 -8.133 1 96.5 26 PRO B O 1
ATOM 1446 N N . MET B 1 27 ? -17.906 -12.828 -9.391 1 95.25 27 MET B N 1
ATOM 1447 C CA . MET B 1 27 ? -17.531 -13.641 -10.547 1 95.25 27 MET B CA 1
ATOM 1448 C C . MET B 1 27 ? -16.078 -13.398 -10.93 1 95.25 27 MET B C 1
ATOM 1450 O O . MET B 1 27 ? -15.594 -12.266 -10.891 1 95.25 27 MET B O 1
ATOM 1454 N N . PHE B 1 28 ? -15.336 -14.477 -11.211 1 95.12 28 PHE B N 1
ATOM 1455 C CA . PHE B 1 28 ? -13.969 -14.492 -11.727 1 95.12 28 PHE B CA 1
ATOM 1456 C C . PHE B 1 28 ? -12.969 -14.25 -10.602 1 95.12 28 PHE B C 1
ATOM 1458 O O . PHE B 1 28 ? -11.773 -14.086 -10.852 1 95.12 28 PHE B O 1
ATOM 1465 N N . TRP B 1 29 ? -13.539 -14.109 -9.414 1 98.25 29 TRP B N 1
ATOM 1466 C CA . TRP B 1 29 ? -12.695 -14.062 -8.227 1 98.25 29 TRP B CA 1
ATOM 1467 C C . TRP B 1 29 ? -12.766 -15.375 -7.453 1 98.25 29 TRP B C 1
ATOM 1469 O O . TRP B 1 29 ? -13.797 -16.047 -7.457 1 98.25 29 TRP B O 1
ATOM 1479 N N . PHE B 1 30 ? -11.688 -15.719 -6.762 1 98.38 30 PHE B N 1
ATOM 1480 C CA . PHE B 1 30 ? -11.609 -16.984 -6.047 1 98.38 30 PHE B CA 1
ATOM 1481 C C . PHE B 1 30 ? -11.203 -16.766 -4.594 1 98.38 30 PHE B C 1
ATOM 1483 O O . PHE B 1 30 ? -10.43 -15.859 -4.289 1 98.38 30 PHE B O 1
ATOM 1490 N N . SER B 1 31 ? -11.75 -17.641 -3.736 1 97.69 31 SER B N 1
ATOM 1491 C CA . SER B 1 31 ? -11.664 -17.422 -2.297 1 97.69 31 SER B CA 1
ATOM 1492 C C . SER B 1 31 ? -10.547 -18.25 -1.678 1 97.69 31 SER B C 1
ATOM 1494 O O . SER B 1 31 ? -10.336 -19.406 -2.055 1 97.69 31 SER B O 1
ATOM 1496 N N . PHE B 1 32 ? -9.766 -17.594 -0.772 1 97.19 32 PHE B N 1
ATOM 1497 C CA . PHE B 1 32 ? -8.789 -18.266 0.081 1 97.19 32 PHE B CA 1
ATOM 1498 C C . PHE B 1 32 ? -8.711 -17.594 1.447 1 97.19 32 PHE B C 1
ATOM 1500 O O . PHE B 1 32 ? -8.344 -16.422 1.549 1 97.19 32 PHE B O 1
ATOM 1507 N N . ASN B 1 33 ? -9.062 -18.281 2.463 1 95.31 33 ASN B N 1
ATOM 1508 C CA . ASN B 1 33 ? -9.031 -17.812 3.842 1 95.31 33 ASN B CA 1
ATOM 1509 C C . ASN B 1 33 ? -9.781 -16.484 3.998 1 95.31 33 ASN B C 1
ATOM 1511 O O . ASN B 1 33 ? -9.258 -15.531 4.574 1 95.31 33 ASN B O 1
ATOM 1515 N N . GLY B 1 34 ? -10.992 -16.391 3.32 1 94.5 34 GLY B N 1
ATOM 1516 C CA . GLY B 1 34 ? -11.875 -15.258 3.504 1 94.5 34 GLY B CA 1
ATOM 1517 C C . GLY B 1 34 ? -11.5 -14.055 2.658 1 94.5 34 GLY B C 1
ATOM 1518 O O . GLY B 1 34 ? -12.086 -12.984 2.797 1 94.5 34 GLY B O 1
ATOM 1519 N N . ARG B 1 35 ? -10.516 -14.211 1.815 1 97.56 35 ARG B N 1
ATOM 1520 C CA . ARG B 1 35 ? -10.055 -13.156 0.916 1 97.56 35 ARG B CA 1
ATOM 1521 C C . ARG B 1 35 ? -10.281 -13.539 -0.542 1 97.56 35 ARG B C 1
ATOM 1523 O O . ARG B 1 35 ? -10.227 -14.727 -0.89 1 97.56 35 ARG B O 1
ATOM 1530 N N . CYS B 1 36 ? -10.617 -12.609 -1.43 1 98.62 36 CYS B N 1
ATOM 1531 C CA . CYS B 1 36 ? -10.906 -12.875 -2.836 1 98.62 36 CYS B CA 1
ATOM 1532 C C . CYS B 1 36 ? -9.727 -12.477 -3.717 1 98.62 36 CYS B C 1
ATOM 1534 O O . CYS B 1 36 ? -9.117 -11.43 -3.506 1 98.62 36 CYS B O 1
ATOM 1536 N N . TYR B 1 37 ? -9.438 -13.273 -4.668 1 98.75 37 TYR B N 1
ATOM 1537 C CA . TYR B 1 37 ? -8.297 -13.109 -5.566 1 98.75 37 TYR B CA 1
ATOM 1538 C C . TYR B 1 37 ? -8.734 -13.211 -7.023 1 98.75 37 TYR B C 1
ATOM 1540 O O . TYR B 1 37 ? -9.641 -13.969 -7.359 1 98.75 37 TYR B O 1
ATOM 1548 N N . LYS B 1 38 ? -8.047 -12.484 -7.875 1 98.69 38 LYS B N 1
ATOM 1549 C CA . LYS B 1 38 ? -8.336 -12.5 -9.305 1 98.69 38 LYS B CA 1
ATOM 1550 C C . LYS B 1 38 ? -7.059 -12.43 -10.133 1 98.69 38 LYS B C 1
ATOM 1552 O O . LYS B 1 38 ? -6.195 -11.586 -9.875 1 98.69 38 LYS B O 1
ATOM 1557 N N . TYR B 1 39 ? -6.938 -13.328 -11.023 1 98.25 39 TYR B N 1
ATOM 1558 C CA . TYR B 1 39 ? -5.871 -13.258 -12.016 1 98.25 39 TYR B CA 1
ATOM 1559 C C . TYR B 1 39 ? -6.242 -12.312 -13.148 1 98.25 39 TYR B C 1
ATOM 1561 O O . TYR B 1 39 ? -7.332 -12.414 -13.719 1 98.25 39 TYR B O 1
ATOM 1569 N N . VAL B 1 40 ? -5.414 -11.375 -13.445 1 98.62 40 VAL B N 1
ATOM 1570 C CA . VAL B 1 40 ? -5.609 -10.43 -14.531 1 98.62 40 VAL B CA 1
ATOM 1571 C C . VAL B 1 40 ? -4.59 -10.695 -15.641 1 98.62 40 VAL B C 1
ATOM 1573 O O . VAL B 1 40 ? -3.404 -10.383 -15.484 1 98.62 40 VAL B O 1
ATOM 1576 N N . ALA B 1 41 ? -5.031 -11.109 -16.734 1 98.06 41 ALA B N 1
ATOM 1577 C CA . ALA B 1 41 ? -4.172 -11.594 -17.812 1 98.06 41 ALA B CA 1
ATOM 1578 C C . ALA B 1 41 ? -3.584 -10.43 -18.594 1 98.06 41 ALA B C 1
ATOM 1580 O O . ALA B 1 41 ? -2.582 -10.594 -19.297 1 98.06 41 ALA B O 1
ATOM 1581 N N . THR B 1 42 ? -4.258 -9.266 -18.562 1 98.38 42 THR B N 1
ATOM 1582 C CA . THR B 1 42 ? -3.812 -8.109 -19.344 1 98.38 42 THR B CA 1
ATOM 1583 C C . THR B 1 42 ? -2.4 -7.695 -18.938 1 98.38 42 THR B C 1
ATOM 1585 O O . THR B 1 42 ? -2.09 -7.609 -17.75 1 98.38 42 THR B O 1
ATOM 1588 N N . HIS B 1 43 ? -1.552 -7.523 -19.922 1 98.62 43 HIS B N 1
ATOM 1589 C CA . HIS B 1 43 ? -0.191 -7.059 -19.672 1 98.62 43 HIS B CA 1
ATOM 1590 C C . HIS B 1 43 ? -0.171 -5.574 -19.328 1 98.62 43 HIS B C 1
ATOM 1592 O O . HIS B 1 43 ? -0.654 -4.742 -20.094 1 98.62 43 HIS B O 1
ATOM 1598 N N . MET B 1 44 ? 0.374 -5.281 -18.141 1 98.81 44 MET B N 1
ATOM 1599 C CA . MET B 1 44 ? 0.441 -3.908 -17.641 1 98.81 44 MET B CA 1
ATOM 1600 C C . MET B 1 44 ? 1.74 -3.668 -16.875 1 98.81 44 MET B C 1
ATOM 1602 O O . MET B 1 44 ? 2.355 -4.613 -16.375 1 98.81 44 MET B O 1
ATOM 1606 N N . SER B 1 45 ? 2.213 -2.41 -16.875 1 98.88 45 SER B N 1
ATOM 1607 C CA . SER B 1 45 ? 3.262 -2.059 -15.922 1 98.88 45 SER B CA 1
ATOM 1608 C C . SER B 1 45 ? 2.799 -2.266 -14.484 1 98.88 45 SER B C 1
ATOM 1610 O O . SER B 1 45 ? 1.609 -2.479 -14.234 1 98.88 45 SER B O 1
ATOM 1612 N N . TRP B 1 46 ? 3.691 -2.242 -13.586 1 98.81 46 TRP B N 1
ATOM 1613 C CA . TRP B 1 46 ? 3.324 -2.426 -12.188 1 98.81 46 TRP B CA 1
ATOM 1614 C C . TRP B 1 46 ? 2.312 -1.372 -11.75 1 98.81 46 TRP B C 1
ATOM 1616 O O . TRP B 1 46 ? 1.323 -1.69 -11.086 1 98.81 46 TRP B O 1
ATOM 1626 N N . ALA B 1 47 ? 2.609 -0.1 -12.102 1 98.94 47 ALA B N 1
ATOM 1627 C CA . ALA B 1 47 ? 1.731 1.007 -11.734 1 98.94 47 ALA B CA 1
ATOM 1628 C C . ALA B 1 47 ? 0.343 0.833 -12.344 1 98.94 47 ALA B C 1
ATOM 1630 O O . ALA B 1 47 ? -0.668 1.058 -11.672 1 98.94 47 ALA B O 1
ATOM 1631 N N . ASP B 1 48 ? 0.284 0.479 -13.586 1 98.94 48 ASP B N 1
ATOM 1632 C CA . ASP B 1 48 ? -1 0.282 -14.258 1 98.94 48 ASP B CA 1
ATOM 1633 C C . ASP B 1 48 ? -1.76 -0.893 -13.641 1 98.94 48 ASP B C 1
ATOM 1635 O O . ASP B 1 48 ? -2.99 -0.87 -13.562 1 98.94 48 ASP B O 1
ATOM 1639 N N . ALA B 1 49 ? -1.01 -1.924 -13.289 1 98.94 49 ALA B N 1
ATOM 1640 C CA . ALA B 1 49 ? -1.626 -3.061 -12.609 1 98.94 49 ALA B CA 1
ATOM 1641 C C . ALA B 1 49 ? -2.229 -2.637 -11.273 1 98.94 49 ALA B C 1
ATOM 1643 O O . ALA B 1 49 ? -3.34 -3.047 -10.93 1 98.94 49 ALA B O 1
ATOM 1644 N N . GLU B 1 50 ? -1.502 -1.846 -10.5 1 98.88 50 GLU B N 1
ATOM 1645 C CA . GLU B 1 50 ? -2.016 -1.31 -9.242 1 98.88 50 GLU B CA 1
ATOM 1646 C C . GLU B 1 50 ? -3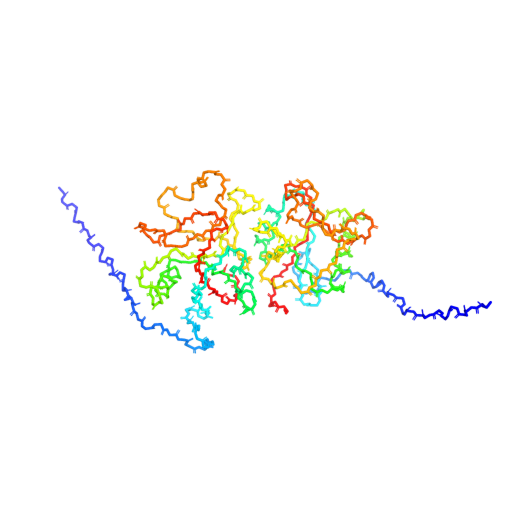.316 -0.542 -9.461 1 98.88 50 GLU B C 1
ATOM 1648 O O . GLU B 1 50 ? -4.305 -0.778 -8.766 1 98.88 50 GLU B O 1
ATOM 1653 N N . LEU B 1 51 ? -3.297 0.34 -10.383 1 98.81 51 LEU B N 1
ATOM 1654 C CA . LEU B 1 51 ? -4.469 1.18 -10.609 1 98.81 51 LEU B CA 1
ATOM 1655 C C . LEU B 1 51 ? -5.645 0.35 -11.117 1 98.81 51 LEU B C 1
ATOM 1657 O O . LEU B 1 51 ? -6.797 0.643 -10.805 1 98.81 51 LEU B O 1
ATOM 1661 N N . ASN B 1 52 ? -5.387 -0.653 -11.914 1 98.88 52 ASN B N 1
ATOM 1662 C CA . ASN B 1 52 ? -6.438 -1.568 -12.352 1 98.88 52 ASN B CA 1
ATOM 1663 C C . ASN B 1 52 ? -7.07 -2.301 -11.172 1 98.88 52 ASN B C 1
ATOM 1665 O O . ASN B 1 52 ? -8.297 -2.387 -11.07 1 98.88 52 ASN B O 1
ATOM 1669 N N . CYS B 1 53 ? -6.238 -2.891 -10.32 1 98.88 53 CYS B N 1
ATOM 1670 C CA . CYS B 1 53 ? -6.754 -3.586 -9.148 1 98.88 53 CYS B CA 1
ATOM 1671 C C . CYS B 1 53 ? -7.539 -2.635 -8.258 1 98.88 53 CYS B C 1
ATOM 1673 O O . CYS B 1 53 ? -8.602 -2.988 -7.746 1 98.88 53 CYS B O 1
ATOM 1675 N N . VAL B 1 54 ? -7.039 -1.439 -8.039 1 98.62 54 VAL B N 1
ATOM 1676 C CA . VAL B 1 54 ? -7.68 -0.433 -7.203 1 98.62 54 VAL B CA 1
ATOM 1677 C C . VAL B 1 54 ? -9.062 -0.105 -7.75 1 98.62 54 VAL B C 1
ATOM 1679 O O . VAL B 1 54 ? -10.008 0.113 -6.988 1 98.62 54 VAL B O 1
ATOM 1682 N N . SER B 1 55 ? -9.172 -0.078 -9.102 1 97.81 55 SER B N 1
ATOM 1683 C CA . SER B 1 55 ? -10.461 0.207 -9.734 1 97.81 55 SER B CA 1
ATOM 1684 C C . SER B 1 55 ? -11.484 -0.871 -9.398 1 97.81 55 SER B C 1
ATOM 1686 O O . SER B 1 55 ? -12.695 -0.648 -9.539 1 97.81 55 SER B O 1
ATOM 1688 N N . GLU B 1 56 ? -11.039 -1.987 -8.922 1 97.19 56 GLU B N 1
ATOM 1689 C CA . GLU B 1 56 ? -11.914 -3.09 -8.523 1 97.19 56 GLU B CA 1
ATOM 1690 C C . GLU B 1 56 ? -11.938 -3.264 -7.008 1 97.19 56 GLU B C 1
ATOM 1692 O O . GLU B 1 56 ? -12.211 -4.355 -6.508 1 97.19 56 GLU B O 1
ATOM 1697 N N . LYS B 1 57 ? -11.555 -2.242 -6.293 1 96.19 57 LYS B N 1
ATOM 1698 C CA . LYS B 1 57 ? -11.547 -2.221 -4.832 1 96.19 57 LYS B CA 1
ATOM 1699 C C . LYS B 1 57 ? -10.586 -3.268 -4.273 1 96.19 57 LYS B C 1
ATOM 1701 O O . LYS B 1 57 ? -10.922 -3.979 -3.324 1 96.19 57 LYS B O 1
ATOM 1706 N N . ALA B 1 58 ? -9.508 -3.383 -4.934 1 98.5 58 ALA B N 1
ATOM 1707 C CA . ALA B 1 58 ? -8.453 -4.332 -4.59 1 98.5 58 ALA B CA 1
ATOM 1708 C C . ALA B 1 58 ? -7.074 -3.715 -4.809 1 98.5 58 ALA B C 1
ATOM 1710 O O . ALA B 1 58 ? -6.957 -2.518 -5.078 1 98.5 58 ALA B O 1
ATOM 1711 N N . ASN B 1 59 ? -6.027 -4.461 -4.57 1 98.81 59 ASN B N 1
ATOM 1712 C CA . ASN B 1 59 ? -4.629 -4.188 -4.891 1 98.81 59 ASN B CA 1
ATOM 1713 C C . ASN B 1 59 ? -3.922 -5.43 -5.422 1 98.81 59 ASN B C 1
ATOM 1715 O O . ASN B 1 59 ? -4.434 -6.543 -5.293 1 98.81 59 ASN B O 1
ATOM 1719 N N . PRO B 1 60 ? -2.795 -5.129 -6.125 1 98.88 60 PRO B N 1
ATOM 1720 C CA . PRO B 1 60 ? -1.988 -6.332 -6.328 1 98.88 60 PRO B CA 1
ATOM 1721 C C . PRO B 1 60 ? -1.712 -7.082 -5.023 1 98.88 60 PRO B C 1
ATOM 1723 O O . PRO B 1 60 ? -1.459 -6.457 -3.99 1 98.88 60 PRO B O 1
ATOM 1726 N N . VAL B 1 61 ? -1.737 -8.383 -5.066 1 98.81 61 VAL B N 1
ATOM 1727 C CA . VAL B 1 61 ? -1.835 -9.242 -3.893 1 98.81 61 VAL B CA 1
ATOM 1728 C C . VAL B 1 61 ? -0.618 -9.031 -2.996 1 98.81 61 VAL B C 1
ATOM 1730 O O . VAL B 1 61 ? 0.514 -8.969 -3.48 1 98.81 61 VAL B O 1
ATOM 1733 N N . SER B 1 62 ? -0.883 -8.797 -1.726 1 98.75 62 SER B N 1
ATOM 1734 C CA . SER B 1 62 ? 0.11 -9.008 -0.677 1 98.75 62 SER B CA 1
ATOM 1735 C C . SER B 1 62 ? 0.066 -10.438 -0.149 1 98.75 62 SER B C 1
ATOM 1737 O O . SER B 1 62 ? -1.012 -11.016 0.004 1 98.75 62 SER B O 1
ATOM 1739 N N . ILE B 1 63 ? 1.181 -11.031 0.067 1 98.56 63 ILE B N 1
ATOM 1740 C CA . ILE B 1 63 ? 1.271 -12.43 0.472 1 98.56 63 ILE B CA 1
ATOM 1741 C C . ILE B 1 63 ? 1.881 -12.523 1.869 1 98.56 63 ILE B C 1
ATOM 1743 O O . ILE B 1 63 ? 2.965 -11.984 2.119 1 98.56 63 ILE B O 1
ATOM 1747 N N . HIS B 1 64 ? 1.186 -13.25 2.734 1 98.31 64 HIS B N 1
ATOM 1748 C CA . HIS B 1 64 ? 1.561 -13.18 4.141 1 98.31 64 HIS B CA 1
ATOM 1749 C C . HIS B 1 64 ? 1.92 -14.555 4.684 1 98.31 64 HIS B C 1
ATOM 1751 O O . HIS B 1 64 ? 2.191 -14.703 5.879 1 98.31 64 HIS B O 1
ATOM 1757 N N . SER B 1 65 ? 1.909 -15.586 3.863 1 98 65 SER B N 1
ATOM 1758 C CA . SER B 1 65 ? 2.285 -16.938 4.273 1 98 65 SER B CA 1
ATOM 1759 C C . SER B 1 65 ? 2.615 -17.812 3.066 1 98 65 SER B C 1
ATOM 1761 O O . SER B 1 65 ? 2.303 -17.453 1.93 1 98 65 SER B O 1
ATOM 1763 N N . LEU B 1 66 ? 3.268 -18.938 3.371 1 97.56 66 LEU B N 1
ATOM 1764 C CA . LEU B 1 66 ? 3.576 -19.891 2.32 1 97.56 66 LEU B CA 1
ATOM 1765 C C . LEU B 1 66 ? 2.301 -20.469 1.718 1 97.56 66 LEU B C 1
ATOM 1767 O O . LEU B 1 66 ? 2.229 -20.703 0.508 1 97.56 66 LEU B O 1
ATOM 1771 N N . ASN B 1 67 ? 1.261 -20.75 2.559 1 97.56 67 ASN B N 1
ATOM 1772 C CA . ASN B 1 67 ? -0.018 -21.266 2.072 1 97.56 67 ASN B CA 1
ATOM 1773 C C . ASN B 1 67 ? -0.675 -20.281 1.103 1 97.56 67 ASN B C 1
ATOM 1775 O O . ASN B 1 67 ? -1.246 -20.703 0.091 1 97.56 67 ASN B O 1
ATOM 1779 N N . GLU B 1 68 ? -0.579 -19.031 1.421 1 97.38 68 GLU B N 1
ATOM 1780 C CA . GLU B 1 68 ? -1.139 -18.016 0.535 1 97.38 68 GLU B CA 1
ATOM 1781 C C . GLU B 1 68 ? -0.367 -17.938 -0.779 1 97.38 68 GLU B C 1
ATOM 1783 O O . GLU B 1 68 ? -0.962 -17.781 -1.847 1 97.38 68 GLU B O 1
ATOM 1788 N N . HIS B 1 69 ? 0.926 -18.031 -0.668 1 97.5 69 HIS B N 1
ATOM 1789 C CA . HIS B 1 69 ? 1.749 -18.078 -1.872 1 97.5 69 HIS B CA 1
ATOM 1790 C C . HIS B 1 69 ? 1.347 -19.25 -2.766 1 97.5 69 HIS B C 1
ATOM 1792 O O . HIS B 1 69 ? 1.218 -19.078 -3.982 1 97.5 69 HIS B O 1
ATOM 1798 N N . ASN B 1 70 ? 1.202 -20.375 -2.225 1 96.06 70 ASN B N 1
ATOM 1799 C CA . ASN B 1 70 ? 0.824 -21.578 -2.977 1 96.06 70 ASN B CA 1
ATOM 1800 C C . ASN B 1 70 ? -0.551 -21.422 -3.619 1 96.06 70 ASN B C 1
ATOM 1802 O O . ASN B 1 70 ? -0.77 -21.875 -4.746 1 96.06 70 ASN B O 1
ATOM 1806 N N . PHE B 1 71 ? -1.476 -20.844 -2.896 1 97.31 71 PHE B N 1
ATOM 1807 C CA . PHE B 1 71 ? -2.791 -20.594 -3.475 1 97.31 71 PHE B CA 1
ATOM 1808 C C . PHE B 1 71 ? -2.682 -19.688 -4.691 1 97.31 71 PHE B C 1
ATOM 1810 O O . PHE B 1 71 ? -3.301 -19.938 -5.727 1 97.31 71 PHE B O 1
ATOM 1817 N N . VAL B 1 72 ? -1.877 -18.547 -4.535 1 97.56 72 VAL B N 1
ATOM 1818 C CA . VAL B 1 72 ? -1.693 -17.594 -5.621 1 97.56 72 VAL B CA 1
ATOM 1819 C C . VAL B 1 72 ? -1.096 -18.312 -6.836 1 97.56 72 VAL B C 1
ATOM 1821 O O . VAL B 1 72 ? -1.517 -18.062 -7.969 1 97.56 72 VAL B O 1
ATOM 1824 N N . ARG B 1 73 ? -0.191 -19.188 -6.641 1 95.56 73 ARG B N 1
ATOM 1825 C CA . ARG B 1 73 ? 0.406 -19.953 -7.734 1 95.56 73 ARG B CA 1
ATOM 1826 C C . ARG B 1 73 ? -0.634 -20.844 -8.422 1 95.56 73 ARG B C 1
ATOM 1828 O O . ARG B 1 73 ? -0.663 -20.938 -9.648 1 95.56 73 ARG B O 1
ATOM 1835 N N . SER B 1 74 ? -1.373 -21.5 -7.645 1 95 74 SER B N 1
ATOM 1836 C CA . SER B 1 74 ? -2.422 -22.344 -8.195 1 95 74 SER B CA 1
ATOM 1837 C C . SER B 1 74 ? -3.408 -21.531 -9.031 1 95 74 SER B C 1
ATOM 1839 O O . SER B 1 74 ? -3.877 -22 -10.07 1 95 74 SER B O 1
ATOM 1841 N N . LEU B 1 75 ? -3.785 -20.406 -8.523 1 96.75 75 LEU B N 1
ATOM 1842 C CA . LEU B 1 75 ? -4.672 -19.516 -9.258 1 96.75 75 LEU B CA 1
ATOM 1843 C C . LEU B 1 75 ? -4.07 -19.141 -10.609 1 96.75 75 LEU B C 1
ATOM 1845 O O . LEU B 1 75 ? -4.754 -19.203 -11.633 1 96.75 75 LEU B O 1
ATOM 1849 N N . ILE B 1 76 ? -2.836 -18.766 -10.617 1 96 76 ILE B N 1
ATOM 1850 C CA . ILE B 1 76 ? -2.152 -18.391 -11.852 1 96 76 ILE B CA 1
ATOM 1851 C C . ILE B 1 76 ? -2.139 -19.562 -12.82 1 96 76 ILE B C 1
ATOM 1853 O O . ILE B 1 76 ? -2.471 -19.422 -14 1 96 76 ILE B O 1
ATOM 1857 N N . LYS B 1 77 ? -1.752 -20.688 -12.328 1 93.75 77 LYS B N 1
ATOM 1858 C CA . LYS B 1 77 ? -1.636 -21.891 -13.148 1 93.75 77 LYS B CA 1
ATOM 1859 C C . LYS B 1 77 ? -2.969 -22.234 -13.805 1 93.75 77 LYS B C 1
ATOM 1861 O O . LYS B 1 77 ? -3.002 -22.734 -14.93 1 93.75 77 LYS B O 1
ATOM 1866 N N . ASN B 1 78 ? -4.035 -21.984 -13.102 1 94.25 78 ASN B N 1
ATOM 1867 C CA . ASN B 1 78 ? -5.367 -22.281 -13.617 1 94.25 78 ASN B CA 1
ATOM 1868 C C . ASN B 1 78 ? -5.676 -21.469 -14.867 1 94.25 78 ASN B C 1
ATOM 1870 O O . ASN B 1 78 ? -6.414 -21.922 -15.742 1 94.25 78 ASN B O 1
ATOM 1874 N N . PHE B 1 79 ? -5.199 -20.297 -14.969 1 94.88 79 PHE B N 1
ATOM 1875 C CA . PHE B 1 79 ? -5.516 -19.406 -16.078 1 94.88 79 PHE B CA 1
ATOM 1876 C C . PHE B 1 79 ? -4.355 -19.328 -17.062 1 94.88 79 PHE B C 1
ATOM 1878 O O . PHE B 1 79 ? -4.551 -19 -18.234 1 94.88 79 PHE B O 1
ATOM 1885 N N . ASP B 1 80 ? -3.246 -19.531 -16.578 1 93.06 80 ASP B N 1
ATOM 1886 C CA . ASP B 1 80 ? -2.016 -19.547 -17.359 1 93.06 80 ASP B CA 1
ATOM 1887 C C . ASP B 1 80 ? -1.173 -20.781 -17.047 1 93.06 80 ASP B C 1
ATOM 1889 O O . ASP B 1 80 ? -0.324 -20.75 -16.141 1 93.06 80 ASP B O 1
ATOM 1893 N N . HIS B 1 81 ? -1.234 -21.75 -17.844 1 91 81 HIS B N 1
ATOM 1894 C CA . HIS B 1 81 ? -0.613 -23.047 -17.578 1 91 81 HIS B CA 1
ATOM 1895 C C . HIS B 1 81 ? 0.909 -22.938 -17.609 1 91 81 HIS B C 1
ATOM 1897 O O . HIS B 1 81 ? 1.599 -23.719 -16.953 1 91 81 HIS B O 1
ATOM 1903 N N . ALA B 1 82 ? 1.366 -21.953 -18.328 1 88.81 82 ALA B N 1
ATOM 1904 C CA . ALA B 1 82 ? 2.812 -21.766 -18.406 1 88.81 82 ALA B CA 1
ATOM 1905 C C . ALA B 1 82 ? 3.348 -21.062 -17.156 1 88.81 82 ALA B C 1
ATOM 1907 O O . ALA B 1 82 ? 4.559 -21.062 -16.922 1 88.81 82 ALA B O 1
ATOM 1908 N N . GLU B 1 83 ? 2.402 -20.516 -16.266 1 89.56 83 GLU B N 1
ATOM 1909 C CA . GLU B 1 83 ? 2.764 -19.828 -15.031 1 89.56 83 GLU B CA 1
ATOM 1910 C C . GLU B 1 83 ? 3.809 -18.75 -15.289 1 89.56 83 GLU B C 1
ATOM 1912 O O . GLU B 1 83 ? 4.84 -18.703 -14.617 1 89.56 83 GLU B O 1
ATOM 1917 N N . GLU B 1 84 ? 3.551 -17.859 -16.203 1 89.19 84 GLU B N 1
ATOM 1918 C CA . GLU B 1 84 ? 4.457 -16.766 -16.531 1 89.19 84 GLU B CA 1
ATOM 1919 C C . GLU B 1 84 ? 4.578 -15.773 -15.383 1 89.19 84 GLU B C 1
ATOM 1921 O O . GLU B 1 84 ? 3.854 -15.875 -14.391 1 89.19 84 GLU B O 1
ATOM 1926 N N . LEU B 1 85 ? 5.562 -14.898 -15.469 1 94.94 85 LEU B N 1
ATOM 1927 C CA . LEU B 1 85 ? 5.781 -13.836 -14.492 1 94.94 85 LEU B CA 1
ATOM 1928 C C . LEU B 1 85 ? 4.5 -13.047 -14.25 1 94.94 85 LEU B C 1
ATOM 1930 O O . LEU B 1 85 ? 3.781 -12.719 -15.195 1 94.94 85 LEU B O 1
ATOM 1934 N N . THR B 1 86 ? 4.215 -12.797 -12.945 1 97.31 86 THR B N 1
ATOM 1935 C CA . THR B 1 86 ? 3.021 -12.062 -12.539 1 97.31 86 THR B CA 1
ATOM 1936 C C . THR B 1 86 ? 3.354 -11.055 -11.438 1 97.31 86 THR B C 1
ATOM 1938 O O . THR B 1 86 ? 4.117 -11.359 -10.523 1 97.31 86 THR B O 1
ATOM 1941 N N . TRP B 1 87 ? 2.805 -9.805 -11.664 1 98.56 87 TRP B N 1
ATOM 1942 C CA . TRP B 1 87 ? 3.021 -8.789 -10.641 1 98.56 87 TRP B CA 1
ATOM 1943 C C . TRP B 1 87 ? 2.338 -9.18 -9.336 1 98.56 87 TRP B C 1
ATOM 1945 O O . TRP B 1 87 ? 1.203 -9.656 -9.336 1 98.56 87 TRP B O 1
ATOM 1955 N N . ILE B 1 88 ? 3.014 -8.977 -8.203 1 98.75 88 ILE B N 1
ATOM 1956 C CA . ILE B 1 88 ? 2.398 -8.906 -6.887 1 98.75 88 ILE B CA 1
ATOM 1957 C C . ILE B 1 88 ? 2.607 -7.512 -6.297 1 98.75 88 ILE B C 1
ATOM 1959 O O . ILE B 1 88 ? 3.248 -6.66 -6.918 1 98.75 88 ILE B O 1
ATOM 1963 N N . GLY B 1 89 ? 2.107 -7.23 -5.168 1 98.88 89 GLY B N 1
ATOM 1964 C CA . GLY B 1 89 ? 1.958 -5.859 -4.703 1 98.88 89 GLY B CA 1
ATOM 1965 C C . GLY B 1 89 ? 3.178 -5.348 -3.961 1 98.88 89 GLY B C 1
ATOM 1966 O O . GLY B 1 89 ? 3.096 -4.359 -3.227 1 98.88 89 GLY B O 1
ATOM 1967 N N . LEU B 1 90 ? 4.352 -5.91 -4.109 1 98.88 90 LEU B N 1
ATOM 1968 C CA . LEU B 1 90 ? 5.543 -5.562 -3.346 1 98.88 90 LEU B CA 1
ATOM 1969 C C . LEU B 1 90 ? 6.48 -4.684 -4.168 1 98.88 90 LEU B C 1
ATOM 1971 O O . LEU B 1 90 ? 6.68 -4.93 -5.359 1 98.88 90 LEU B O 1
ATOM 1975 N N . SER B 1 91 ? 7.004 -3.621 -3.555 1 98.81 91 SER B N 1
ATOM 1976 C CA . SER B 1 91 ? 7.949 -2.744 -4.234 1 98.81 91 SER B CA 1
ATOM 1977 C C . SER B 1 91 ? 8.836 -2.004 -3.236 1 98.81 91 SER B C 1
ATOM 1979 O O . SER B 1 91 ? 8.508 -1.923 -2.051 1 98.81 91 SER B O 1
ATOM 1981 N N . ASP B 1 92 ? 9.969 -1.54 -3.66 1 98.62 92 ASP B N 1
ATOM 1982 C CA . ASP B 1 92 ? 10.836 -0.678 -2.859 1 98.62 92 ASP B CA 1
ATOM 1983 C C . ASP B 1 92 ? 11.258 0.561 -3.646 1 98.62 92 ASP B C 1
ATOM 1985 O O . ASP B 1 92 ? 12.406 0.996 -3.562 1 98.62 92 ASP B O 1
ATOM 1989 N N . ALA B 1 93 ? 10.359 1.113 -4.391 1 98 93 ALA B N 1
ATOM 1990 C CA . ALA B 1 93 ? 10.602 2.203 -5.332 1 98 93 ALA B CA 1
ATOM 1991 C C . ALA B 1 93 ? 10.977 3.486 -4.598 1 98 93 ALA B C 1
ATOM 1993 O O . ALA B 1 93 ? 11.688 4.336 -5.141 1 98 93 ALA B O 1
ATOM 1994 N N . HIS B 1 94 ? 10.531 3.625 -3.336 1 98.12 94 HIS B N 1
ATOM 1995 C CA . HIS B 1 94 ? 10.719 4.875 -2.611 1 98.12 94 HIS B CA 1
ATOM 1996 C C . HIS B 1 94 ? 12.102 4.945 -1.975 1 98.12 94 HIS B C 1
ATOM 1998 O O . HIS B 1 94 ? 12.641 6.031 -1.771 1 98.12 94 HIS B O 1
ATOM 2004 N N . LYS B 1 95 ? 12.609 3.852 -1.646 1 97.56 95 LYS B N 1
ATOM 2005 C CA . LYS B 1 95 ? 13.945 3.668 -1.068 1 97.56 95 LYS B CA 1
ATOM 2006 C C . LYS B 1 95 ? 14.414 2.223 -1.217 1 97.56 95 LYS B C 1
ATOM 2008 O O . LYS B 1 95 ? 13.789 1.304 -0.678 1 97.56 95 LYS B O 1
ATOM 2013 N N . GLU B 1 96 ? 15.531 2.104 -1.895 1 97.06 96 GLU B N 1
ATOM 2014 C CA . GLU B 1 96 ? 16.047 0.767 -2.16 1 97.06 96 GLU B CA 1
ATOM 2015 C C . GLU B 1 96 ? 16.203 -0.034 -0.869 1 97.06 96 GLU B C 1
ATOM 2017 O O . GLU B 1 96 ? 16.781 0.453 0.107 1 97.06 96 GLU B O 1
ATOM 2022 N N . GLY B 1 97 ? 15.633 -1.253 -0.867 1 97.5 97 GLY B N 1
ATOM 2023 C CA . GLY B 1 97 ? 15.75 -2.143 0.279 1 97.5 97 GLY B CA 1
ATOM 2024 C C . GLY B 1 97 ? 14.594 -2.004 1.256 1 97.5 97 GLY B C 1
ATOM 2025 O O . GLY B 1 97 ? 14.383 -2.875 2.104 1 97.5 97 GLY B O 1
ATOM 2026 N N . LYS B 1 98 ? 13.836 -0.947 1.165 1 98.38 98 LYS B N 1
ATOM 2027 C CA . LYS B 1 98 ? 12.664 -0.757 2.006 1 98.38 98 LYS B CA 1
ATOM 2028 C C . LYS B 1 98 ? 11.398 -1.229 1.297 1 98.38 98 LYS B C 1
ATOM 2030 O O . LYS B 1 98 ? 10.688 -0.429 0.685 1 98.38 98 LYS B O 1
ATOM 2035 N N . TRP B 1 99 ? 11.109 -2.488 1.498 1 98.69 99 TRP B N 1
ATOM 2036 C CA . TRP B 1 99 ? 10.023 -3.139 0.779 1 98.69 99 TRP B CA 1
ATOM 2037 C C . TRP B 1 99 ? 8.672 -2.801 1.41 1 98.69 99 TRP B C 1
ATOM 2039 O O . TRP B 1 99 ? 8.547 -2.771 2.637 1 98.69 99 TRP B O 1
ATOM 2049 N N . MET B 1 100 ? 7.684 -2.512 0.562 1 98.81 100 MET B N 1
ATOM 2050 C CA . MET B 1 100 ? 6.344 -2.133 1.01 1 98.81 100 MET B CA 1
ATOM 2051 C C . MET B 1 100 ? 5.273 -2.812 0.163 1 98.81 100 MET B C 1
ATOM 2053 O O . MET B 1 100 ? 5.426 -2.936 -1.054 1 98.81 100 MET B O 1
ATOM 2057 N N . TRP B 1 101 ? 4.246 -3.314 0.815 1 98.81 101 TRP B N 1
ATOM 2058 C CA . TRP B 1 101 ? 3.059 -3.754 0.089 1 98.81 101 TRP B CA 1
ATOM 2059 C C . TRP B 1 101 ? 2.227 -2.559 -0.364 1 98.81 101 TRP B C 1
ATOM 2061 O O . TRP B 1 101 ? 2.051 -1.596 0.387 1 98.81 101 TRP B O 1
ATOM 2071 N N . SER B 1 102 ? 1.649 -2.654 -1.536 1 98.69 102 SER B N 1
ATOM 2072 C CA . SER B 1 102 ? 0.87 -1.548 -2.082 1 98.69 102 SER B CA 1
ATOM 2073 C C . SER B 1 102 ? -0.487 -1.436 -1.396 1 98.69 102 SER B C 1
ATOM 2075 O O . SER B 1 102 ? -1.175 -0.421 -1.529 1 98.69 102 SER B O 1
ATOM 2077 N N . ASP B 1 103 ? -0.913 -2.482 -0.649 1 98.5 103 ASP B N 1
ATOM 2078 C CA . ASP B 1 103 ? -2.174 -2.402 0.08 1 98.5 103 ASP B CA 1
ATOM 2079 C C . ASP B 1 103 ? -1.963 -1.843 1.484 1 98.5 103 ASP B C 1
ATOM 2081 O O . ASP B 1 103 ? -2.902 -1.779 2.281 1 98.5 103 ASP B O 1
ATOM 2085 N N . GLY B 1 104 ? -0.711 -1.482 1.854 1 98.12 104 GLY B N 1
ATOM 2086 C CA . GLY B 1 104 ? -0.421 -0.779 3.092 1 98.12 104 GLY B CA 1
ATOM 2087 C C . GLY B 1 104 ? -0.089 -1.71 4.242 1 98.12 104 GLY B C 1
ATOM 2088 O O . G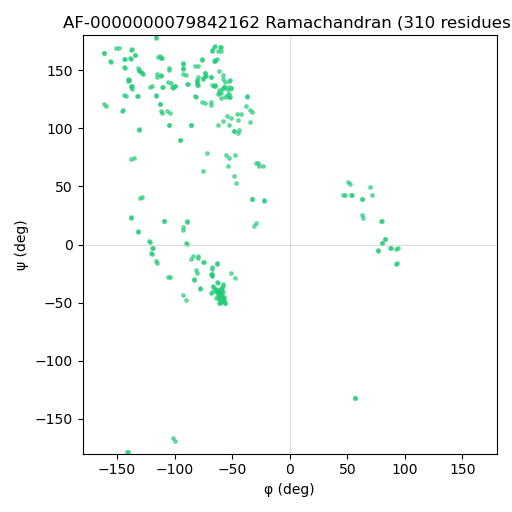LY B 1 104 ? 0.222 -1.256 5.348 1 98.12 104 GLY B O 1
ATOM 2089 N N . CYS B 1 105 ? -0.161 -2.998 4.043 1 98.44 105 CYS B N 1
ATOM 2090 C CA . CYS B 1 105 ? 0.131 -3.955 5.105 1 98.44 105 CYS B CA 1
ATOM 2091 C C . CYS B 1 105 ? 1.633 -4.07 5.336 1 98.44 105 CYS B C 1
ATOM 2093 O O . CYS B 1 105 ? 2.43 -3.723 4.465 1 98.44 105 CYS B O 1
ATOM 2095 N N . ALA B 1 106 ? 2.004 -4.551 6.516 1 98.12 106 ALA B N 1
ATOM 2096 C CA . ALA B 1 106 ? 3.408 -4.773 6.848 1 98.12 106 ALA B CA 1
ATOM 2097 C C . ALA B 1 106 ? 3.967 -5.977 6.094 1 98.12 106 ALA B C 1
ATOM 2099 O O . ALA B 1 106 ? 3.258 -6.957 5.867 1 98.12 106 ALA B O 1
ATOM 2100 N N . VAL B 1 107 ? 5.215 -5.902 5.719 1 98.62 107 VAL B N 1
ATOM 2101 C CA . VAL B 1 107 ? 5.918 -7.031 5.117 1 98.62 107 VAL B CA 1
ATOM 2102 C C . VAL B 1 107 ? 6.492 -7.93 6.211 1 98.62 107 VAL B C 1
ATOM 2104 O O . VAL B 1 107 ? 7.527 -7.613 6.805 1 98.62 107 VAL B O 1
ATOM 2107 N N . LYS B 1 108 ? 5.809 -9.039 6.434 1 97.75 108 LYS B N 1
ATOM 2108 C CA . LYS B 1 108 ? 6.234 -9.945 7.5 1 97.75 108 LYS B CA 1
ATOM 2109 C C . LYS B 1 108 ? 6.688 -11.289 6.938 1 97.75 108 LYS B C 1
ATOM 2111 O O . LYS B 1 108 ? 7.254 -12.109 7.656 1 97.75 108 LYS B O 1
ATOM 2116 N N . PHE B 1 109 ? 6.355 -11.562 5.719 1 98.31 109 PHE B N 1
ATOM 2117 C CA . PHE B 1 109 ? 6.695 -12.781 4.992 1 98.31 109 PHE B CA 1
ATOM 2118 C C . PHE B 1 109 ? 7.254 -12.453 3.613 1 98.31 109 PHE B C 1
ATOM 2120 O O . PHE B 1 109 ? 6.73 -11.578 2.92 1 98.31 109 PHE B O 1
ATOM 2127 N N . THR B 1 110 ? 8.422 -12.992 3.279 1 98.19 110 THR B N 1
ATOM 2128 C CA . THR B 1 110 ? 8.961 -12.906 1.928 1 98.19 110 THR B CA 1
ATOM 2129 C C . THR B 1 110 ? 9.414 -14.273 1.433 1 98.19 110 THR B C 1
ATOM 2131 O O . THR B 1 110 ? 9.695 -15.164 2.232 1 98.19 110 THR B O 1
ATOM 2134 N N . LEU B 1 111 ? 9.336 -14.492 0.125 1 97.62 111 LEU B N 1
ATOM 2135 C CA . LEU B 1 111 ? 9.742 -15.75 -0.484 1 97.62 111 LEU B CA 1
ATOM 2136 C C . LEU B 1 111 ? 10.578 -15.508 -1.737 1 97.62 111 LEU B C 1
ATOM 2138 O O . LEU B 1 111 ? 10.133 -15.812 -2.85 1 97.62 111 LEU B O 1
ATOM 2142 N N . TRP B 1 112 ? 11.82 -15.094 -1.482 1 97.12 112 TRP B N 1
ATOM 2143 C CA . TRP B 1 112 ? 12.711 -14.719 -2.572 1 97.12 112 TRP B CA 1
ATOM 2144 C C . TRP B 1 112 ? 13.336 -15.961 -3.215 1 97.12 112 TRP B C 1
ATOM 2146 O O . TRP B 1 112 ? 13.672 -16.922 -2.523 1 97.12 112 TRP B O 1
ATOM 2156 N N . SER B 1 113 ? 13.477 -15.938 -4.461 1 95.56 113 SER B N 1
ATOM 2157 C CA . SER B 1 113 ? 14.32 -16.922 -5.133 1 95.56 113 SER B CA 1
ATOM 2158 C C . SER B 1 113 ? 15.781 -16.781 -4.695 1 95.56 113 SER B C 1
ATOM 2160 O O . SER B 1 113 ? 16.203 -15.719 -4.242 1 95.56 113 SER B O 1
ATOM 2162 N N . VAL B 1 114 ? 16.516 -17.812 -4.887 1 92.19 114 VAL B N 1
ATOM 2163 C CA . VAL B 1 114 ? 17.922 -17.797 -4.531 1 92.19 114 VAL B CA 1
ATOM 2164 C C . VAL B 1 114 ? 18.641 -16.688 -5.301 1 92.19 114 VAL B C 1
ATOM 2166 O O . VAL B 1 114 ? 18.484 -16.578 -6.516 1 92.19 114 VAL B O 1
ATOM 2169 N N . GLY B 1 115 ? 19.344 -15.82 -4.527 1 93.12 115 GLY B N 1
ATOM 2170 C CA . GLY B 1 115 ? 20.109 -14.75 -5.152 1 93.12 115 GLY B CA 1
ATOM 2171 C C . GLY B 1 115 ? 19.297 -13.492 -5.383 1 93.12 115 GLY B C 1
ATOM 2172 O O . GLY B 1 115 ? 19.812 -12.477 -5.844 1 93.12 115 GLY B O 1
ATOM 2173 N N . GLN B 1 116 ? 18.016 -13.586 -5.047 1 94.12 116 GLN B N 1
ATOM 2174 C CA . GLN B 1 116 ? 17.125 -12.445 -5.242 1 94.12 116 GLN B CA 1
ATOM 2175 C C . GLN B 1 116 ? 16.688 -11.859 -3.906 1 94.12 116 GLN B C 1
ATOM 2177 O O . GLN B 1 116 ? 16.734 -12.539 -2.877 1 94.12 116 GLN B O 1
ATOM 2182 N N . PRO B 1 117 ? 16.219 -10.633 -3.912 1 95.81 117 PRO B N 1
ATOM 2183 C CA . PRO B 1 117 ? 16.297 -9.648 -4.996 1 95.81 117 PRO B CA 1
ATOM 2184 C C . PRO B 1 117 ? 17.719 -9.156 -5.25 1 95.81 117 PRO B C 1
ATOM 2186 O O . PRO B 1 117 ? 18.5 -8.992 -4.305 1 95.81 117 PRO B O 1
ATOM 2189 N N . ASP B 1 118 ? 18.156 -8.867 -6.48 1 95.06 118 ASP B N 1
ATOM 2190 C CA . ASP B 1 118 ? 19.547 -8.516 -6.773 1 95.06 118 ASP B CA 1
ATOM 2191 C C . ASP B 1 118 ? 19.641 -7.113 -7.371 1 95.06 118 ASP B C 1
ATOM 2193 O O . ASP B 1 118 ? 20.75 -6.602 -7.59 1 95.06 118 ASP B O 1
ATOM 2197 N N . ASN B 1 119 ? 18.469 -6.496 -7.582 1 96.69 119 ASN B N 1
ATOM 2198 C CA . ASN B 1 119 ? 18.453 -5.156 -8.164 1 96.69 119 ASN B CA 1
ATOM 2199 C C . ASN B 1 119 ? 19.359 -5.074 -9.391 1 96.69 119 ASN B C 1
ATOM 2201 O O . ASN B 1 119 ? 20.125 -4.113 -9.547 1 96.69 119 ASN B O 1
ATOM 2205 N N . SER B 1 120 ? 19.328 -6.043 -10.211 1 92.94 120 SER B N 1
ATOM 2206 C CA . SER B 1 120 ? 20.172 -6.062 -11.391 1 92.94 120 SER B CA 1
ATOM 2207 C C . SER B 1 120 ? 20.031 -4.781 -12.203 1 92.94 120 SER B C 1
ATOM 2209 O O . SER B 1 120 ? 18.906 -4.348 -12.484 1 92.94 120 SER B O 1
ATOM 2211 N N . GLY B 1 121 ? 21.219 -4.137 -12.477 1 94.5 121 GLY B N 1
ATOM 2212 C CA . GLY B 1 121 ? 21.219 -2.895 -13.227 1 94.5 121 GLY B CA 1
ATOM 2213 C C . GLY B 1 121 ? 20.781 -1.696 -12.406 1 94.5 121 GLY B C 1
ATOM 2214 O O . GLY B 1 121 ? 20.781 -0.567 -12.898 1 94.5 121 GLY B O 1
ATOM 2215 N N . GLY B 1 122 ? 20.391 -1.881 -11.242 1 94.12 122 GLY B N 1
ATOM 2216 C CA . GLY B 1 122 ? 20.062 -0.802 -10.32 1 94.12 122 GLY B CA 1
ATOM 2217 C C . GLY B 1 122 ? 18.688 -0.214 -10.578 1 94.12 122 GLY B C 1
ATOM 2218 O O . GLY B 1 122 ? 18.391 0.907 -10.148 1 94.12 122 GLY B O 1
ATOM 2219 N N . SER B 1 123 ? 17.797 -0.949 -11.273 1 94.75 123 SER B N 1
ATOM 2220 C CA . SER B 1 123 ? 16.531 -0.355 -11.672 1 94.75 123 SER B CA 1
ATOM 2221 C C . SER B 1 123 ? 15.375 -1.333 -11.477 1 94.75 123 SER B C 1
ATOM 2223 O O . SER B 1 123 ? 14.367 -1.269 -12.18 1 94.75 123 SER B O 1
ATOM 2225 N N . GLN B 1 124 ? 15.578 -2.312 -10.578 1 97.19 124 GLN B N 1
ATOM 2226 C CA . GLN B 1 124 ? 14.531 -3.285 -10.281 1 97.19 124 GLN B CA 1
ATOM 2227 C C . GLN B 1 124 ? 13.883 -2.998 -8.93 1 97.19 124 GLN B C 1
ATOM 2229 O O . GLN B 1 124 ? 14.453 -3.318 -7.879 1 97.19 124 GLN B O 1
ATOM 2234 N N . GLN B 1 125 ? 12.672 -2.41 -8.977 1 98.38 125 GLN B N 1
ATOM 2235 C CA . GLN B 1 125 ? 12.055 -1.947 -7.738 1 98.38 125 GLN B CA 1
ATOM 2236 C C . GLN B 1 125 ? 10.711 -2.633 -7.5 1 98.38 125 GLN B C 1
ATOM 2238 O O . GLN B 1 125 ? 10.078 -2.424 -6.465 1 98.38 125 GLN B O 1
ATOM 2243 N N . CYS B 1 126 ? 10.258 -3.369 -8.438 1 98.69 126 CYS B N 1
ATOM 2244 C CA . CYS B 1 126 ? 8.969 -4.043 -8.344 1 98.69 126 CYS B CA 1
ATOM 2245 C C . CYS B 1 126 ? 9.141 -5.559 -8.305 1 98.69 126 CYS B C 1
ATOM 2247 O O . CYS B 1 126 ? 10.203 -6.07 -8.672 1 98.69 126 CYS B O 1
ATOM 2249 N N . VAL B 1 127 ? 8.117 -6.242 -7.84 1 98.56 127 VAL B N 1
ATOM 2250 C CA . VAL B 1 127 ? 8.336 -7.66 -7.57 1 98.56 127 VAL B CA 1
ATOM 2251 C C . VAL B 1 127 ? 7.395 -8.5 -8.43 1 98.56 127 VAL B C 1
ATOM 2253 O O . VAL B 1 127 ? 6.219 -8.164 -8.586 1 98.56 127 VAL B O 1
ATOM 2256 N N . VAL B 1 128 ? 7.988 -9.5 -8.945 1 97.38 128 VAL B N 1
ATOM 2257 C CA . VAL B 1 128 ? 7.258 -10.492 -9.734 1 97.38 128 VAL B CA 1
ATOM 2258 C C . VAL B 1 128 ? 7.227 -11.828 -8.984 1 97.38 128 VAL B C 1
ATOM 2260 O O . VAL B 1 128 ? 8.18 -12.172 -8.281 1 97.38 128 VAL B O 1
ATOM 2263 N N . ASN B 1 129 ? 6.152 -12.445 -9.172 1 93.5 129 ASN B N 1
ATOM 2264 C CA . ASN B 1 129 ? 6.012 -13.828 -8.719 1 93.5 129 ASN B CA 1
ATOM 2265 C C . ASN B 1 129 ? 6.387 -14.812 -9.82 1 93.5 129 ASN B C 1
ATOM 2267 O O . ASN B 1 129 ? 6.426 -14.453 -11 1 93.5 129 ASN B O 1
ATOM 2271 N N . ASN B 1 130 ? 6.773 -15.992 -9.414 1 79.88 130 ASN B N 1
ATOM 2272 C CA . ASN B 1 130 ? 7 -17.141 -10.289 1 79.88 130 ASN B CA 1
ATOM 2273 C C . ASN B 1 130 ? 8.242 -16.938 -11.156 1 79.88 130 ASN B C 1
ATOM 2275 O O . ASN B 1 130 ? 8.188 -17.109 -12.375 1 79.88 130 ASN B O 1
ATOM 2279 N N . ASP B 1 131 ? 9.219 -16.578 -10.414 1 76.88 131 ASP B N 1
ATOM 2280 C CA . ASP B 1 131 ? 10.469 -16.625 -11.172 1 76.88 131 ASP B CA 1
ATOM 2281 C C . ASP B 1 131 ? 10.672 -18 -11.812 1 76.88 131 ASP B C 1
ATOM 2283 O O . ASP B 1 131 ? 10.281 -19.016 -11.25 1 76.88 131 ASP B O 1
ATOM 2287 N N . LEU B 1 132 ? 10.977 -18.016 -12.898 1 67.56 132 LEU B N 1
ATOM 2288 C CA . LEU B 1 132 ? 11.008 -19.172 -13.789 1 67.56 132 LEU B CA 1
ATOM 2289 C C . LEU B 1 132 ? 11.773 -20.328 -13.156 1 67.56 132 LEU B C 1
ATOM 2291 O O . LEU B 1 132 ? 11.391 -21.484 -13.32 1 67.56 132 LEU B O 1
ATOM 2295 N N . SER B 1 133 ? 12.578 -20.172 -12.344 1 74.5 133 SER B N 1
ATOM 2296 C CA . SER B 1 133 ? 13.375 -21.312 -11.891 1 74.5 133 SER B CA 1
ATOM 2297 C C . SER B 1 133 ? 12.711 -22.016 -10.711 1 74.5 133 SER B C 1
ATOM 2299 O O . SER B 1 133 ? 12.609 -23.234 -10.695 1 74.5 133 SER B O 1
ATOM 2301 N N . ASP B 1 134 ? 12.273 -21.375 -9.711 1 87.31 134 ASP B N 1
ATOM 2302 C CA . ASP B 1 134 ? 11.766 -22.031 -8.508 1 87.31 134 ASP B CA 1
ATOM 2303 C C . ASP B 1 134 ? 10.422 -21.438 -8.086 1 87.31 134 ASP B C 1
ATOM 2305 O O . ASP B 1 134 ? 9.992 -21.609 -6.941 1 87.31 134 ASP B O 1
ATOM 2309 N N . HIS B 1 135 ? 9.797 -20.656 -8.906 1 90.81 135 HIS B N 1
ATOM 2310 C CA . HIS B 1 135 ? 8.445 -20.125 -8.742 1 90.81 135 HIS B CA 1
ATOM 2311 C C . HIS B 1 135 ? 8.344 -19.234 -7.508 1 90.81 135 HIS B C 1
ATOM 2313 O O . HIS B 1 135 ? 7.289 -19.156 -6.871 1 90.81 135 HIS B O 1
ATOM 2319 N N . LYS B 1 136 ? 9.5 -18.688 -7.141 1 95.88 136 LYS B N 1
ATOM 2320 C CA . LYS B 1 136 ? 9.555 -17.734 -6.031 1 95.88 136 LYS B CA 1
ATOM 2321 C C . LYS B 1 136 ? 9.648 -16.297 -6.539 1 95.88 136 LYS B C 1
ATOM 2323 O O . LYS B 1 136 ? 9.305 -16.016 -7.688 1 95.88 136 LYS B O 1
ATOM 2328 N N . TRP B 1 137 ? 9.977 -15.32 -5.68 1 97.81 137 TRP B N 1
ATOM 2329 C CA . TRP B 1 137 ? 9.859 -13.914 -6.027 1 97.81 137 TRP B CA 1
ATOM 2330 C C . TRP B 1 137 ? 11.172 -13.383 -6.598 1 97.81 137 TRP B C 1
ATOM 2332 O O . TRP B 1 137 ? 12.25 -13.844 -6.219 1 97.81 137 TRP B O 1
ATOM 2342 N N . ASN B 1 138 ? 11.055 -12.492 -7.488 1 96.69 138 ASN B N 1
ATOM 2343 C CA . ASN B 1 138 ? 12.188 -11.766 -8.062 1 96.69 138 ASN B CA 1
ATOM 2344 C C . ASN B 1 138 ? 11.859 -10.297 -8.281 1 96.69 138 ASN B C 1
ATOM 2346 O O . ASN B 1 138 ? 10.719 -9.945 -8.594 1 96.69 138 ASN B O 1
ATOM 2350 N N . ASP B 1 139 ? 12.828 -9.477 -8.039 1 97.06 139 ASP B N 1
ATOM 2351 C CA . ASP B 1 139 ? 12.602 -8.07 -8.359 1 97.06 139 ASP B CA 1
ATOM 2352 C C . ASP B 1 139 ? 12.812 -7.809 -9.844 1 97.06 139 ASP B C 1
ATOM 2354 O O . ASP B 1 139 ? 13.68 -8.43 -10.477 1 97.06 139 ASP B O 1
ATOM 2358 N N . GLY B 1 140 ? 11.984 -7 -10.375 1 96.31 140 GLY B N 1
ATOM 2359 C CA . GLY B 1 140 ? 12.047 -6.621 -11.781 1 96.31 140 GLY B CA 1
ATOM 2360 C C . GLY B 1 140 ? 11.812 -5.137 -12.008 1 96.31 140 GLY B C 1
ATOM 2361 O O . GLY B 1 140 ? 11.5 -4.402 -11.062 1 96.31 140 GLY B O 1
ATOM 2362 N N . ARG B 1 141 ? 12.125 -4.742 -13.25 1 97.44 141 ARG B N 1
ATOM 2363 C CA . ARG B 1 141 ? 11.844 -3.359 -13.617 1 97.44 141 ARG B CA 1
ATOM 2364 C C . ARG B 1 141 ? 10.336 -3.088 -13.609 1 97.44 141 ARG B C 1
ATOM 2366 O O . ARG B 1 141 ? 9.562 -3.846 -14.188 1 97.44 141 ARG B O 1
ATOM 2373 N N . CYS B 1 142 ? 9.906 -1.993 -13.07 1 98.38 142 CYS B N 1
ATOM 2374 C CA . CYS B 1 142 ? 8.492 -1.676 -12.883 1 98.38 142 CYS B CA 1
ATOM 2375 C C . CYS B 1 142 ? 7.797 -1.452 -14.219 1 98.38 142 CYS B C 1
ATOM 2377 O O . CYS B 1 142 ? 6.574 -1.561 -14.312 1 98.38 142 CYS B O 1
ATOM 2379 N N . SER B 1 143 ? 8.594 -1.155 -15.203 1 98.19 143 SER B N 1
ATOM 2380 C CA . SER B 1 143 ? 8.031 -0.783 -16.5 1 98.19 143 SER B CA 1
ATOM 2381 C C . SER B 1 143 ? 7.695 -2.016 -17.328 1 98.19 143 SER B C 1
ATOM 2383 O O . SER B 1 143 ? 7.055 -1.908 -18.375 1 98.19 143 SER B O 1
ATOM 2385 N N . LEU B 1 144 ? 8.141 -3.234 -16.875 1 97.19 144 LEU B N 1
ATOM 2386 C CA . LEU B 1 144 ? 7.758 -4.453 -17.578 1 97.19 144 LEU B CA 1
ATOM 2387 C C . LEU B 1 144 ? 6.242 -4.598 -17.641 1 97.19 144 LEU B C 1
ATOM 2389 O O . LEU B 1 144 ? 5.543 -4.242 -16.688 1 97.19 144 LEU B O 1
ATOM 2393 N N . THR B 1 145 ? 5.824 -5.086 -18.75 1 98.5 145 THR B N 1
ATOM 2394 C CA . THR B 1 145 ? 4.391 -5.312 -18.875 1 98.5 145 THR B CA 1
ATOM 2395 C C . THR B 1 145 ? 4.066 -6.801 -18.797 1 98.5 145 THR B C 1
ATOM 2397 O O . THR B 1 145 ? 4.461 -7.574 -19.672 1 98.5 145 THR B O 1
ATOM 2400 N N . ILE B 1 146 ? 3.357 -7.148 -17.766 1 97.94 146 ILE B N 1
ATOM 2401 C CA . ILE B 1 146 ? 3.033 -8.547 -17.484 1 97.94 146 ILE B CA 1
ATOM 2402 C C . ILE B 1 146 ? 1.698 -8.633 -16.75 1 97.94 146 ILE B C 1
ATOM 2404 O O . ILE B 1 146 ? 1.139 -7.613 -16.344 1 97.94 146 ILE B O 1
ATOM 2408 N N . PRO B 1 147 ? 1.125 -9.93 -16.609 1 98.25 147 PRO B N 1
ATOM 2409 C CA . PRO B 1 147 ? -0.108 -10.125 -15.852 1 98.25 147 PRO B CA 1
ATOM 2410 C C . PRO B 1 147 ? 0.065 -9.828 -14.359 1 98.25 147 PRO B C 1
ATOM 2412 O O . PRO B 1 147 ? 1.182 -9.57 -13.906 1 98.25 147 PRO B O 1
ATOM 2415 N N . SER B 1 148 ? -1.07 -9.789 -13.656 1 98.56 148 SER B N 1
ATOM 2416 C CA . SER B 1 148 ? -1.046 -9.5 -12.227 1 98.56 148 SER B CA 1
ATOM 2417 C C . SER B 1 148 ? -2.092 -10.32 -11.477 1 98.56 148 SER B C 1
ATOM 2419 O O . SER B 1 148 ? -2.988 -10.906 -12.094 1 98.56 148 SER B O 1
ATOM 2421 N N . VAL B 1 149 ? -1.901 -10.453 -10.227 1 98.75 149 VAL B N 1
ATOM 2422 C CA . VAL B 1 149 ? -2.916 -11.008 -9.336 1 98.75 149 VAL B CA 1
ATOM 2423 C C . VAL B 1 149 ? -3.42 -9.922 -8.383 1 98.75 149 VAL B C 1
ATOM 2425 O O . VAL B 1 149 ? -2.633 -9.312 -7.656 1 98.75 149 VAL B O 1
ATOM 2428 N N . CYS B 1 150 ? -4.707 -9.664 -8.422 1 98.88 150 CYS B N 1
ATOM 2429 C CA . CYS B 1 150 ? -5.355 -8.742 -7.492 1 98.88 150 CYS B CA 1
ATOM 2430 C C . CYS B 1 150 ? -5.902 -9.492 -6.281 1 98.88 150 CYS B C 1
ATOM 2432 O O . CYS B 1 150 ? -6.254 -10.664 -6.379 1 98.88 150 CYS B O 1
ATOM 2434 N N . ALA B 1 151 ? -5.973 -8.805 -5.195 1 98.81 151 ALA B N 1
ATOM 2435 C CA . ALA B 1 151 ? -6.617 -9.328 -3.998 1 98.81 151 ALA B CA 1
ATOM 2436 C C . ALA B 1 151 ? -7.414 -8.25 -3.279 1 98.81 151 ALA B C 1
ATOM 2438 O O . ALA B 1 151 ? -6.973 -7.102 -3.188 1 98.81 151 ALA B O 1
ATOM 2439 N N . SER B 1 152 ? -8.539 -8.672 -2.793 1 98.12 152 SER B N 1
ATOM 2440 C CA . SER B 1 152 ? -9.375 -7.734 -2.051 1 98.12 152 SER B CA 1
ATOM 2441 C C . SER B 1 152 ? -8.688 -7.27 -0.771 1 98.12 152 SER B C 1
ATOM 2443 O O . SER B 1 152 ? -7.773 -7.938 -0.276 1 98.12 152 SER B O 1
ATOM 2445 N N . ARG B 1 153 ? -9.141 -6.129 -0.307 1 94.5 153 ARG B N 1
ATOM 2446 C CA . ARG B 1 153 ? -8.508 -5.531 0.862 1 94.5 153 ARG B CA 1
ATOM 2447 C C . ARG B 1 153 ? -8.883 -6.285 2.135 1 94.5 153 ARG B C 1
ATOM 2449 O O . ARG B 1 153 ? -9.977 -6.844 2.232 1 94.5 153 ARG B O 1
ATOM 2456 N N . ILE B 1 154 ? -7.926 -6.277 3.018 1 89.94 154 ILE B N 1
ATOM 2457 C CA . ILE B 1 154 ? -8.133 -6.953 4.293 1 89.94 154 ILE B CA 1
ATOM 2458 C C . ILE B 1 154 ? -7.652 -6.062 5.438 1 89.94 154 ILE B C 1
ATOM 2460 O O . ILE B 1 154 ? -6.973 -5.059 5.207 1 89.94 154 ILE B O 1
ATOM 2464 N N . ASN B 1 155 ? -8.156 -6.477 6.684 1 90.62 155 ASN B N 1
ATOM 2465 C CA . ASN B 1 155 ? -7.402 -6.012 7.844 1 90.62 155 ASN B CA 1
ATOM 2466 C C . ASN B 1 155 ? -6.031 -6.672 7.918 1 90.62 155 ASN B C 1
ATOM 2468 O O . ASN B 1 155 ? -5.93 -7.898 8 1 90.62 155 ASN B O 1
ATOM 2472 N N . CYS B 1 156 ? -5.07 -5.902 7.887 1 94 156 CYS B N 1
ATOM 2473 C CA . CYS B 1 156 ? -3.719 -6.438 7.781 1 94 156 CYS B CA 1
ATOM 2474 C C . CYS B 1 156 ? -3.424 -7.402 8.922 1 94 156 CYS B C 1
ATOM 2476 O O . CYS B 1 156 ? -3.805 -7.152 10.07 1 94 156 CYS B O 1
ATOM 2478 N N . PRO B 1 157 ? -2.844 -8.531 8.602 1 88.12 157 PRO B N 1
ATOM 2479 C CA . PRO B 1 157 ? -2.51 -9.5 9.641 1 88.12 157 PRO B CA 1
ATOM 2480 C C . PRO B 1 157 ? -1.406 -9.016 10.578 1 88.12 157 PRO B C 1
ATOM 2482 O O . PRO B 1 157 ? -0.576 -8.195 10.188 1 88.12 157 PRO B O 1
#

Organism: NCBI:txid1841481

=== Feature glossary ===
Feature key, reading from the visual/contextual features back to the raw sequence:

Rendered structure images. Six rendered views show the 3D structure from the faces of a cube — i.e. along ±x, ±y, ±z. Rendering representation is drawn randomly per protein from cartoon (secondary-structure ribbons), sticks (backbone bonds), or molecular surface; coloring is either N→C rainbow (blue at the N-terminus through red at the C-terminus) or one color per chain.

Contact-map, Ramachandran, and PAE plots. The contact map is a binary N×N matrix image: pixel (i, j) is dark where Cα_i and Cα_j are within 8 Å and |i−j|>4. Because the |i−j|>4 filter removes local helical contacts, off-diagonal stripes parallel to the main diagonal indicate parallel β-sheets; stripes perpendicular to it indicate antiparallel β-sheets. The Ramachandran plot scatters every residue's (φ, ψ) pair against the sterically allowed regions. The PAE heatmap renders the predicted-aligned-error matrix.

InterPro / GO / CATH / organism. Database cross-references. InterPro integrates a dozen domain/family signature databases into unified entries with residue-range hits. GO terms attach function/process/location labels with evidence codes. CATH codes position the fold in a four-level structural taxonomy. Organism is the NCBI-taxonomy species name.

Nearest PDB structures. The Foldseek neighbor list gives the closest experimentally determined structures in the PDB, ranked by structural alignment. TM-score near 1 means near-identical fold; near 0.3 means only rough topology match. This is how one finds what a novel AlphaFold prediction most resembles in the solved-structure universe.

Predicted aligned error. PAE(i, j) answers: if I align the predicted and true structures on residue i, how far off (in Å) do I expect residue j to be? A block-diagonal PAE matrix with low values on the blocks and high values off-diagonal is the signature of a multi-domain protein with confidently predicted domains but uncertain inter-domain orientation.

Solvent-accessible surface area. Accessible surface area quantifies burial. A residue with SASA near zero is packed into the hydrophobic core; one with SASA >100 Å² sits on the surface. Computed here via the Shrake–Rupley numerical algorithm with a 1.4 Å probe.

B-factor. B-factor (Debye–Waller factor) reflects atomic displacement in the crystal lattice. It is an experimental observable (units Å²), not a prediction; low values mean the atom is pinned down, high values mean it moves or is heterogeneous across the crystal.

pLDDT. For AlphaFold models, the B-factor field carries pLDDT — the model's own estimate of local accuracy on a 0–100 scale. Regions with pLDDT<50 should be treated as essentially unmodeled; they often correspond to intrinsically disordered segments.

Backbone torsions (φ/ψ). φ (phi) and ψ (psi) are the two rotatable backbone dihedrals per residue: φ is the C(i-1)–N–Cα–C torsion, ψ is the N–Cα–C–N(i+1) torsion, both in degrees on (−180°, 180°]. α-helical residues cluster near (−60°, −45°); β-strand residues near (−120°, +130°). A Ramachandran plot is simply a scatter of (φ, ψ) for every residue.

Radius of gyration, Cα contacts, bounding box. Radius of gyration (Rg) is the root-mean-square distance of Cα atoms from their centroid — a single number for overall size and compactness. A globular domain of N residues has Rg ≈ 2.2·N^0.38 Å; an extended or disordered chain has a much larger Rg. The Cα contact count is the number of residue pairs whose Cα atoms are within 8 Å and are more than four positions apart in sequence — a standard proxy for tertiary packing density. The bounding box is the smallest axis-aligned box enclosing all Cα atoms.

Secondary structure (3-state, P-SEA). Three-state secondary structure (P-SEA) collapses the eight DSSP classes into helix (a), strand (b), and coil (c). P-SEA assigns these from Cα geometry alone — distances and angles — without requiring backbone oxygens, so it works on any Cα trace.

Secondary structure (8-state, DSSP). DSSP 8-state secondary structure assigns each residue one of H (α-helix), G (3₁₀-helix), I (π-helix), E (extended β-strand), B (isolated β-bridge), T (hydrogen-bonded turn), S (bend), or '-' (coil). The assignment is computed from backbone hydrogen-bond geometry via the Kabsch–Sander algorithm.

Foldseek 3Di. A 3Di character summarizes, for each residue, the relative orientation of the Cα frame of its nearest spatial neighbor. Because it encodes fold topology rather than chemistry, 3Di alignments detect remote structural similarity that sequence alignment misses.

mmCIF coordinates. The mmCIF block holds the 3D Cartesian coordinates of each backbone atom (N, Cα, C, O) in ångströms. mmCIF is the PDB's canonical archive format — a tagged-loop text representation of the atomic model.

Sequence. Sequence gives the chain of amino acids in standard one-letter code (A=alanine, C=cysteine, …, Y=tyrosine), read N→C. It is the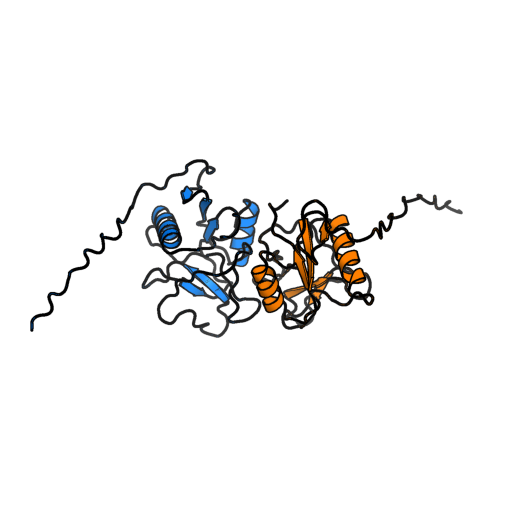 only feature that is directly encoded by the gene; all structural features are derived from the folded form of this sequence.